Protein AF-A0A969LMC3-F1 (afdb_monomer_lite)

Radius of gyration: 29.91 Å; chains: 1; bounding box: 73×86×63 Å

Secondary structure (DSSP, 8-state):
-----EES--S-PPPSSB--SSS--B--S----EEEEE-S-PPPTT-STTPPPEEEEEP-STTTS--TTSS-THHHHHHHT-EEEEE----HHHHHHHHHHHHHHHHHTTTTEEETTTEEGGGS--S--HHHHHHHHHHHHHHHHHHHHHHHHHHHHHHHH-STTS----TTS--PPTT--TT----TT-----------------SSTTSSS--PPPPP---

Sequence (223 aa):
MMAKIASISTTRKIACTTDDVVRRPSDTEDCLYLNVTAPRGWPTRGSWFGLRPVMVWIHGGGLTSGQGDDYGATRLAVDGDVIVVTLNYRLGALGFLAVVSGWIVAEVGRQPFTVYGVLRTAESVAPVTAAQVATSLLVFMIVYAIIFTAGAVYIARIAVRGFDDAPAGSPDEEHRAPGTPMGAVRDLSGRESFSYRSTAITSTPRRWNAMMTSLPSSPAATC

Foldseek 3Di:
DDQDKPKPDPDDADAAQAPDPVDDHDPDPPRWDKIKIAGDDDPDPPDPVRDAAEAEDEDDDPLRDDAQPPDPCHCVRHVVVHIYMGTHAHGDPVRVCVVVVVVCCVPVVPPQAPDPPPHGPVRPDDPDDPVVVVVVVVVVVVVCVVVVVVVVVVVVCCVPVPPPPPPPPDPPPDPDPPPDDPPDDDDPPPDDDPDPPPPPPPPPVPDPPPPPPDDDDDDDDDD

Structure (mmCIF, N/CA/C/O backbone):
data_AF-A0A969LMC3-F1
#
_entry.id   AF-A0A969LMC3-F1
#
loop_
_atom_site.group_PDB
_atom_site.id
_atom_site.type_symbol
_atom_site.label_atom_id
_atom_site.label_alt_id
_atom_site.label_comp_id
_atom_site.label_asym_id
_atom_site.label_entity_id
_atom_site.label_seq_id
_atom_site.pdbx_PDB_ins_code
_atom_site.Cartn_x
_atom_site.Cartn_y
_atom_site.Cartn_z
_atom_site.occupancy
_atom_site.B_iso_or_equiv
_atom_site.auth_seq_id
_atom_site.auth_comp_id
_atom_site.auth_asym_id
_atom_site.auth_atom_id
_atom_site.pdbx_PDB_model_num
ATOM 1 N N . MET A 1 1 ? 25.474 -13.086 -35.113 1.00 33.69 1 MET A N 1
ATOM 2 C CA . MET A 1 1 ? 24.189 -13.802 -35.278 1.00 33.69 1 MET A CA 1
ATOM 3 C C . MET A 1 1 ? 23.158 -13.071 -34.423 1.00 33.69 1 MET A C 1
ATOM 5 O O . MET A 1 1 ? 23.291 -13.079 -33.210 1.00 33.69 1 MET A O 1
ATOM 9 N N . MET A 1 2 ? 22.249 -12.298 -35.024 1.00 39.22 2 MET A N 1
ATOM 10 C CA . MET A 1 2 ? 21.378 -11.380 -34.273 1.00 39.22 2 MET A CA 1
ATOM 11 C C . MET A 1 2 ? 20.222 -12.118 -33.582 1.00 39.22 2 MET A C 1
ATOM 13 O O . MET A 1 2 ? 19.372 -12.723 -34.244 1.00 39.22 2 MET A O 1
ATOM 17 N N . ALA A 1 3 ? 20.181 -12.038 -32.251 1.00 42.66 3 ALA A N 1
ATOM 18 C CA . ALA A 1 3 ? 19.047 -12.443 -31.432 1.00 42.66 3 ALA A CA 1
ATOM 19 C C . ALA A 1 3 ? 17.876 -11.482 -31.692 1.00 42.66 3 ALA A C 1
ATOM 21 O O . ALA A 1 3 ? 17.781 -10.402 -31.124 1.00 42.66 3 ALA A O 1
ATOM 22 N N . LYS A 1 4 ? 17.000 -11.839 -32.628 1.00 49.53 4 LYS A N 1
ATOM 23 C CA . LYS A 1 4 ? 15.720 -11.140 -32.832 1.00 49.53 4 LYS A CA 1
ATOM 24 C C . LYS A 1 4 ? 14.813 -11.535 -31.650 1.00 49.53 4 LYS A C 1
ATOM 26 O O . LYS A 1 4 ? 14.745 -12.705 -31.290 1.00 49.53 4 LYS A O 1
ATOM 31 N N . ILE A 1 5 ? 14.147 -10.569 -31.043 1.00 56.00 5 ILE A N 1
ATOM 32 C CA . ILE A 1 5 ? 13.327 -10.726 -29.832 1.00 56.00 5 ILE A CA 1
ATOM 33 C C . ILE A 1 5 ? 11.859 -10.678 -30.251 1.00 56.00 5 ILE A C 1
ATOM 35 O O . ILE A 1 5 ? 11.517 -9.939 -31.174 1.00 56.00 5 ILE A O 1
ATOM 39 N N . ALA A 1 6 ? 10.990 -11.449 -29.597 1.00 56.59 6 ALA A N 1
ATOM 40 C CA . ALA A 1 6 ? 9.553 -11.221 -29.694 1.00 56.59 6 ALA A CA 1
ATOM 41 C C . ALA A 1 6 ? 9.168 -10.242 -28.574 1.00 56.59 6 ALA A C 1
ATOM 43 O O . ALA A 1 6 ? 8.873 -10.661 -27.458 1.00 56.59 6 ALA A O 1
ATOM 44 N N . SER A 1 7 ? 9.263 -8.937 -28.850 1.00 55.00 7 SER A N 1
ATOM 45 C CA . SER A 1 7 ? 8.697 -7.899 -27.980 1.00 55.00 7 SER A CA 1
ATOM 46 C C . SER A 1 7 ? 7.296 -7.577 -28.486 1.00 55.00 7 SER A C 1
ATOM 48 O O . SER A 1 7 ? 7.128 -7.261 -29.663 1.00 55.00 7 SER A O 1
ATOM 50 N N . ILE A 1 8 ? 6.295 -7.679 -27.614 1.00 56.81 8 ILE A N 1
ATOM 51 C CA . ILE A 1 8 ? 4.893 -7.349 -27.932 1.00 56.81 8 ILE A CA 1
ATOM 52 C C . ILE A 1 8 ? 4.613 -5.838 -27.775 1.00 56.81 8 ILE A C 1
ATOM 54 O O . ILE A 1 8 ? 3.531 -5.369 -28.114 1.00 56.81 8 ILE A O 1
ATOM 58 N N . SER A 1 9 ? 5.595 -5.041 -27.342 1.00 52.84 9 SER A N 1
ATOM 59 C CA . SER A 1 9 ? 5.433 -3.597 -27.141 1.00 52.84 9 SER A CA 1
ATOM 60 C C . SER A 1 9 ? 6.275 -2.807 -28.147 1.00 52.84 9 SER A C 1
ATOM 62 O O . SER A 1 9 ? 7.497 -2.718 -28.026 1.00 52.84 9 SER A O 1
ATOM 64 N N . THR A 1 10 ? 5.627 -2.251 -29.174 1.00 53.78 10 THR A N 1
ATOM 65 C CA . THR A 1 10 ? 6.243 -1.348 -30.169 1.00 53.78 10 THR A CA 1
ATOM 66 C C . THR A 1 10 ? 6.176 0.128 -29.769 1.00 53.78 10 THR A C 1
ATOM 68 O O . THR A 1 10 ? 6.778 0.969 -30.433 1.00 53.78 10 THR A O 1
ATOM 71 N N . THR A 1 11 ? 5.483 0.463 -28.678 1.00 57.97 11 THR A N 1
ATOM 72 C CA . THR A 1 11 ? 5.379 1.828 -28.140 1.00 57.97 11 THR A CA 1
ATOM 73 C C . THR A 1 11 ? 5.929 1.876 -26.727 1.00 57.97 11 THR A C 1
ATOM 75 O O . THR A 1 11 ? 5.401 1.203 -25.845 1.00 57.97 11 THR A O 1
ATOM 78 N N . ARG A 1 12 ? 6.947 2.711 -26.498 1.00 62.06 12 ARG A N 1
ATOM 79 C CA . ARG A 1 12 ? 7.456 3.003 -25.156 1.00 62.06 12 ARG A CA 1
ATOM 80 C C . ARG A 1 12 ? 6.333 3.667 -24.349 1.00 62.06 12 ARG A C 1
ATOM 82 O O . ARG A 1 12 ? 5.940 4.790 -24.661 1.00 62.06 12 ARG A O 1
ATOM 89 N N . LYS A 1 13 ? 5.761 2.943 -23.387 1.00 69.12 13 LYS A N 1
ATOM 90 C CA . LYS A 1 13 ? 4.676 3.442 -22.533 1.00 69.12 13 LYS A CA 1
ATOM 91 C C . LYS A 1 13 ? 5.259 4.311 -21.416 1.00 69.12 13 LYS A C 1
ATOM 93 O O . LYS A 1 13 ? 6.322 4.001 -20.886 1.00 69.12 13 LYS A O 1
ATOM 98 N N . ILE A 1 14 ? 4.582 5.423 -21.144 1.00 76.56 14 ILE A N 1
ATOM 99 C CA . ILE A 1 14 ? 5.011 6.483 -20.223 1.00 76.56 14 ILE A CA 1
ATOM 100 C C . ILE A 1 14 ? 4.895 5.983 -18.768 1.00 76.56 14 ILE A C 1
ATOM 102 O O . ILE A 1 14 ? 4.103 5.080 -18.485 1.00 76.56 14 ILE A O 1
ATOM 106 N N . ALA A 1 15 ? 5.716 6.530 -17.867 1.00 82.94 15 ALA A N 1
ATOM 107 C CA . ALA A 1 15 ? 5.633 6.305 -16.423 1.00 82.94 15 ALA A CA 1
ATOM 108 C C . ALA A 1 15 ? 4.282 6.767 -15.837 1.00 82.94 15 ALA A C 1
ATOM 110 O O . ALA A 1 15 ? 3.574 7.560 -16.451 1.00 82.94 15 ALA A O 1
ATOM 111 N N . CYS A 1 16 ? 3.930 6.281 -14.645 1.00 86.88 16 CYS A N 1
ATOM 112 C CA . CYS A 1 16 ? 2.802 6.824 -13.876 1.00 86.88 16 CYS A CA 1
ATOM 113 C C . CYS A 1 16 ? 3.134 8.198 -13.288 1.00 86.88 16 CYS A C 1
ATOM 115 O O . CYS A 1 16 ? 4.309 8.559 -13.243 1.00 86.88 16 CYS A O 1
ATOM 117 N N . THR A 1 17 ? 2.117 8.929 -12.809 1.00 88.12 17 THR A N 1
ATOM 118 C CA . THR A 1 17 ? 2.296 10.291 -12.283 1.00 88.12 17 THR A CA 1
ATOM 119 C C . THR A 1 17 ? 3.484 10.397 -11.314 1.00 88.12 17 THR A C 1
ATOM 121 O O . THR A 1 17 ? 3.545 9.695 -10.301 1.00 88.12 17 THR A O 1
ATOM 124 N N . THR A 1 18 ? 4.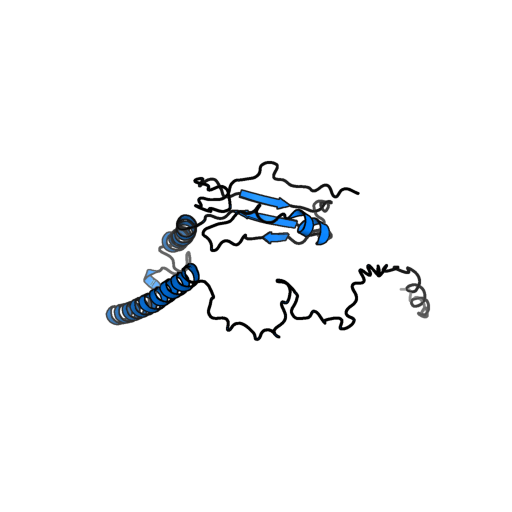469 11.231 -11.651 1.00 82.06 18 THR A N 1
ATOM 125 C CA . THR A 1 18 ? 5.717 11.385 -10.890 1.00 82.06 18 THR A CA 1
ATOM 126 C C . THR A 1 18 ? 6.432 12.687 -11.256 1.00 82.06 18 THR A C 1
ATOM 128 O O . THR A 1 18 ? 6.480 13.070 -12.428 1.00 82.06 18 THR A O 1
ATOM 131 N N . ASP A 1 19 ? 7.043 13.321 -10.253 1.00 74.81 19 ASP A N 1
ATOM 132 C CA . ASP A 1 19 ? 7.838 14.553 -10.380 1.00 74.81 19 ASP A CA 1
ATOM 133 C C . ASP A 1 19 ? 9.349 14.260 -10.491 1.00 74.81 19 ASP A C 1
ATOM 135 O O . ASP A 1 19 ? 10.199 15.024 -10.032 1.00 74.81 19 ASP A O 1
ATOM 139 N N . ASP A 1 20 ? 9.701 13.109 -11.064 1.00 69.56 20 ASP A N 1
ATOM 140 C CA . ASP A 1 20 ? 11.080 12.638 -11.191 1.00 69.56 20 ASP A CA 1
ATOM 141 C C . ASP A 1 20 ? 11.945 13.642 -11.980 1.00 69.56 20 ASP A C 1
ATOM 143 O O . ASP A 1 20 ? 11.744 13.853 -13.173 1.00 69.56 20 ASP A O 1
ATOM 147 N N . VAL A 1 21 ? 12.955 14.237 -11.334 1.00 61.00 21 VAL A N 1
ATOM 148 C CA . VAL A 1 21 ? 13.831 15.260 -11.954 1.00 61.00 21 VAL A CA 1
ATOM 149 C C . VAL A 1 21 ? 14.828 14.643 -12.950 1.00 61.00 21 VAL A C 1
ATOM 151 O O . VAL A 1 21 ? 15.311 15.312 -13.861 1.00 61.00 21 VAL A O 1
ATOM 154 N N . VAL A 1 22 ? 15.147 13.353 -12.790 1.00 65.12 22 VAL A N 1
ATOM 155 C CA . VAL A 1 22 ? 16.132 12.623 -13.615 1.00 65.12 22 VAL A CA 1
ATOM 156 C C . VAL A 1 22 ? 15.507 12.042 -14.892 1.00 65.12 22 VAL A C 1
ATOM 158 O O . VAL A 1 22 ? 16.202 11.825 -15.886 1.00 65.12 22 VAL A O 1
ATOM 161 N N . ARG A 1 23 ? 14.196 11.780 -14.890 1.00 67.62 23 ARG A N 1
ATOM 162 C CA . ARG A 1 23 ? 13.445 11.225 -16.028 1.00 67.62 23 ARG A CA 1
ATOM 163 C C . ARG A 1 23 ? 12.411 12.232 -16.516 1.00 67.62 23 ARG A C 1
ATOM 165 O O . ARG A 1 23 ? 12.325 13.338 -16.007 1.00 67.62 23 ARG A O 1
ATOM 172 N N . ARG A 1 24 ? 11.672 11.899 -17.579 1.00 68.69 24 ARG A N 1
ATOM 173 C CA . ARG A 1 24 ? 10.586 12.777 -18.032 1.00 68.69 24 ARG A CA 1
ATOM 174 C C . ARG A 1 24 ? 9.480 12.739 -16.975 1.00 68.69 24 ARG A C 1
ATOM 176 O O . ARG A 1 24 ? 8.955 11.643 -16.767 1.00 68.69 24 ARG A O 1
ATOM 183 N N . PRO A 1 25 ? 9.128 13.875 -16.350 1.00 76.69 25 PRO A N 1
ATOM 184 C CA . PRO A 1 25 ? 7.981 13.916 -15.463 1.00 76.69 25 PRO A CA 1
ATOM 185 C C . PRO A 1 25 ? 6.743 13.489 -16.247 1.00 76.69 25 PRO A C 1
ATOM 187 O O . PRO A 1 25 ? 6.632 13.736 -17.455 1.00 76.69 25 PRO A O 1
ATOM 190 N N . SER A 1 26 ? 5.840 12.804 -15.563 1.00 83.25 26 SER A N 1
ATOM 191 C CA . SER A 1 26 ? 4.571 12.395 -16.138 1.00 83.25 26 SER A CA 1
ATOM 192 C C . SER A 1 26 ? 3.446 12.818 -15.218 1.00 83.25 26 SER A C 1
ATOM 194 O O . SER A 1 26 ? 3.554 12.692 -14.005 1.00 83.25 26 SER A O 1
ATOM 196 N N . ASP A 1 27 ? 2.369 13.297 -15.820 1.00 87.12 27 ASP A N 1
ATOM 197 C CA . ASP A 1 27 ? 1.101 13.660 -15.199 1.00 87.12 27 ASP A CA 1
ATOM 198 C C . ASP A 1 27 ? -0.024 12.689 -15.609 1.00 87.12 27 ASP A C 1
ATOM 200 O O . ASP A 1 27 ? -1.206 12.964 -15.403 1.00 87.12 27 ASP A O 1
ATOM 204 N N . THR A 1 28 ? 0.326 11.551 -16.227 1.00 88.25 28 THR A N 1
ATOM 205 C CA . THR A 1 28 ? -0.659 10.601 -16.745 1.00 88.25 28 THR A CA 1
ATOM 206 C C . THR A 1 28 ? -1.034 9.528 -15.727 1.00 88.25 28 THR A C 1
ATOM 208 O O . THR A 1 28 ? -0.186 8.869 -15.121 1.00 88.25 28 THR A O 1
ATOM 211 N N . GLU A 1 29 ? -2.341 9.302 -15.607 1.00 89.25 29 GLU A N 1
ATOM 212 C CA . GLU A 1 29 ? -2.926 8.187 -14.854 1.00 89.25 29 GLU A CA 1
ATOM 213 C C . GLU A 1 29 ? -3.159 6.940 -15.719 1.00 89.25 29 GLU A C 1
ATOM 215 O O . GLU A 1 29 ? -3.369 5.842 -15.191 1.00 89.25 29 GLU A O 1
ATOM 220 N N . ASP A 1 30 ? -3.110 7.090 -17.048 1.00 89.88 30 ASP A N 1
ATOM 221 C CA . ASP A 1 30 ? -3.157 5.977 -17.996 1.00 89.88 30 ASP A CA 1
ATOM 222 C C . ASP A 1 30 ? -1.745 5.422 -18.202 1.00 89.88 30 ASP A C 1
ATOM 224 O O . ASP A 1 30 ? -1.077 5.660 -19.207 1.00 89.88 30 ASP A O 1
ATOM 228 N N . CYS A 1 31 ? -1.262 4.726 -17.178 1.00 88.44 31 CYS A N 1
ATOM 229 C CA . CYS A 1 31 ? 0.115 4.251 -17.105 1.00 88.44 31 CYS A CA 1
ATOM 230 C C . CYS A 1 31 ? 0.232 2.751 -16.802 1.00 88.44 31 CYS A C 1
ATOM 232 O O . CYS A 1 31 ? 1.344 2.224 -16.813 1.00 88.44 31 CYS A O 1
ATOM 234 N N . LEU A 1 32 ? -0.886 2.052 -16.554 1.00 91.25 32 LEU A N 1
ATOM 235 C CA . LEU A 1 32 ? -0.936 0.638 -16.152 1.00 91.25 32 LEU A CA 1
ATOM 236 C C . LEU A 1 32 ? -0.699 -0.308 -17.335 1.00 91.25 32 LEU A C 1
ATOM 238 O O . LEU A 1 32 ? -1.580 -1.040 -17.784 1.00 91.25 32 LEU A O 1
ATOM 242 N N . TYR A 1 33 ? 0.532 -0.289 -17.827 1.00 88.81 33 TYR A N 1
ATOM 243 C CA . TYR A 1 33 ? 1.010 -1.138 -18.904 1.00 88.81 33 TYR A CA 1
ATOM 244 C C . TYR A 1 33 ? 2.103 -2.082 -18.406 1.00 88.81 33 TYR A C 1
ATOM 246 O O . TYR A 1 33 ? 2.806 -1.807 -17.432 1.00 88.81 33 TYR A O 1
ATOM 254 N N . LEU A 1 34 ? 2.268 -3.194 -19.117 1.00 90.00 34 LEU A N 1
ATOM 255 C CA . LEU A 1 34 ? 3.380 -4.117 -18.931 1.00 90.00 34 LEU A CA 1
ATOM 256 C C . LEU A 1 34 ? 4.054 -4.409 -20.269 1.00 90.00 34 LEU A C 1
ATOM 258 O O . LEU A 1 34 ? 3.409 -4.418 -21.319 1.00 90.00 34 LEU A O 1
ATOM 262 N N . ASN A 1 35 ? 5.355 -4.663 -20.219 1.00 88.44 35 ASN A N 1
ATOM 263 C CA . ASN A 1 35 ? 6.166 -5.082 -21.346 1.00 88.44 35 ASN A CA 1
ATOM 264 C C . ASN A 1 35 ? 6.537 -6.554 -21.170 1.00 88.44 35 ASN A C 1
ATOM 266 O O . ASN A 1 35 ? 7.005 -6.968 -20.110 1.00 88.44 35 ASN A O 1
ATOM 270 N N . VAL A 1 36 ? 6.364 -7.344 -22.229 1.00 89.38 36 VAL A N 1
ATOM 271 C CA . VAL A 1 36 ? 6.766 -8.754 -22.261 1.00 89.38 36 VAL A CA 1
ATOM 272 C C . VAL A 1 36 ? 7.938 -8.902 -23.215 1.00 89.38 36 VAL A C 1
ATOM 274 O O . VAL A 1 36 ? 7.817 -8.621 -24.410 1.00 89.38 36 VAL A O 1
ATOM 277 N N . THR A 1 37 ? 9.061 -9.370 -22.681 1.00 88.38 37 THR A N 1
ATOM 278 C CA . THR A 1 37 ? 10.272 -9.674 -23.439 1.00 88.38 37 THR A CA 1
ATOM 279 C C . THR A 1 37 ? 10.499 -11.174 -23.409 1.00 88.38 37 THR A C 1
ATOM 281 O O . THR A 1 37 ? 10.871 -11.737 -22.380 1.00 88.38 37 THR A O 1
ATOM 284 N N . ALA A 1 38 ? 10.261 -11.826 -24.546 1.00 86.94 38 ALA A N 1
ATOM 285 C CA . ALA A 1 38 ? 10.424 -13.265 -24.673 1.00 86.94 38 ALA A CA 1
ATOM 286 C C . ALA A 1 38 ? 11.620 -13.621 -25.580 1.00 86.94 38 ALA A C 1
ATOM 288 O O . ALA A 1 38 ? 11.765 -13.057 -26.677 1.00 86.94 38 ALA A O 1
ATOM 289 N N . PRO A 1 39 ? 12.456 -14.587 -25.162 1.00 80.69 39 PRO A N 1
ATOM 290 C CA . PRO A 1 39 ? 13.440 -15.212 -26.028 1.00 80.69 39 PRO A CA 1
ATOM 291 C C . PRO A 1 39 ? 12.726 -16.079 -27.082 1.00 80.69 39 PRO A C 1
ATOM 293 O O . PRO A 1 39 ? 11.548 -16.418 -26.963 1.00 80.69 39 PRO A O 1
ATOM 296 N N . ARG A 1 40 ? 13.402 -16.379 -28.191 1.00 74.31 40 ARG A N 1
ATOM 297 C CA . ARG A 1 40 ? 12.757 -17.004 -29.357 1.00 74.31 40 ARG A CA 1
ATOM 298 C C . ARG A 1 40 ? 12.477 -18.486 -29.197 1.00 74.31 40 ARG A C 1
ATOM 300 O O . ARG A 1 40 ? 13.332 -19.231 -28.735 1.00 74.31 40 ARG A O 1
ATOM 307 N N . GLY A 1 41 ? 11.365 -18.907 -29.796 1.00 70.94 41 GLY A N 1
ATOM 308 C CA . GLY A 1 41 ? 10.948 -20.303 -29.876 1.00 70.94 41 GLY A CA 1
ATOM 309 C C . GLY A 1 41 ? 9.829 -20.556 -28.882 1.00 70.94 41 GLY A C 1
ATOM 310 O O . GLY A 1 41 ? 10.084 -20.886 -27.729 1.00 70.94 41 GLY A O 1
ATOM 311 N N . TRP A 1 42 ? 8.592 -20.364 -29.338 1.00 64.75 42 TRP A N 1
ATOM 312 C CA . TRP A 1 42 ? 7.416 -20.701 -28.547 1.00 64.75 42 TRP A CA 1
ATOM 313 C C . TRP A 1 42 ? 7.243 -22.222 -28.540 1.00 64.75 42 TRP A C 1
ATOM 315 O O . TRP A 1 42 ? 7.293 -22.824 -29.619 1.00 64.75 42 TRP A O 1
ATOM 325 N N . PRO A 1 43 ? 7.038 -22.855 -27.373 1.00 66.81 43 PRO A N 1
ATOM 326 C CA . PRO A 1 43 ? 6.670 -24.262 -27.336 1.00 66.81 43 PRO A CA 1
ATOM 327 C C . PRO A 1 43 ? 5.375 -24.479 -28.127 1.00 66.81 43 PRO A C 1
ATOM 329 O O . PRO A 1 43 ? 4.458 -23.654 -28.097 1.00 66.81 43 PRO A O 1
ATOM 332 N N . THR A 1 44 ? 5.294 -25.594 -28.853 1.00 65.44 44 THR A N 1
ATOM 333 C CA . THR A 1 44 ? 4.063 -26.013 -29.528 1.00 65.44 44 THR A CA 1
ATOM 334 C C . THR A 1 44 ? 2.928 -26.128 -28.514 1.00 65.44 44 THR A C 1
ATOM 336 O O . THR A 1 44 ? 3.102 -26.687 -27.429 1.00 65.44 44 THR A O 1
ATOM 339 N N . ARG A 1 45 ? 1.759 -25.583 -28.869 1.00 67.06 45 ARG A N 1
ATOM 340 C CA . ARG A 1 45 ? 0.566 -25.545 -28.014 1.00 67.06 45 ARG A CA 1
ATOM 341 C C . ARG A 1 45 ? 0.257 -26.955 -27.485 1.00 67.06 45 ARG A C 1
ATOM 343 O O . ARG A 1 45 ? 0.052 -27.864 -28.280 1.00 67.06 45 ARG A O 1
ATOM 350 N N . GLY A 1 46 ? 0.246 -27.126 -26.161 1.00 66.75 46 GLY A N 1
ATOM 351 C CA . GLY A 1 46 ? -0.000 -28.416 -25.497 1.00 66.75 46 GLY A CA 1
ATOM 352 C C . GLY A 1 46 ? 1.251 -29.186 -25.049 1.00 66.75 46 GLY A C 1
ATOM 353 O O . GLY A 1 46 ? 1.109 -30.196 -24.367 1.00 66.75 46 GLY A O 1
ATOM 354 N N . SER A 1 47 ? 2.464 -28.715 -25.367 1.00 74.88 47 SER A N 1
ATOM 355 C CA . SER A 1 47 ? 3.699 -29.275 -24.805 1.00 74.88 47 SER A CA 1
ATOM 356 C C . SER A 1 47 ? 4.052 -28.610 -23.474 1.00 74.88 47 SER A C 1
ATOM 358 O O . SER A 1 47 ? 4.369 -27.422 -23.433 1.00 74.88 47 SER A O 1
ATOM 360 N N . TRP A 1 48 ? 4.058 -29.388 -22.390 1.00 70.19 48 TRP A N 1
ATOM 361 C CA . TRP A 1 48 ? 4.622 -28.970 -21.097 1.00 70.19 48 TRP A CA 1
ATOM 362 C C . TRP A 1 48 ? 6.158 -28.943 -21.129 1.00 70.19 48 TRP A C 1
ATOM 364 O O . TRP A 1 48 ? 6.793 -28.162 -20.423 1.00 70.19 48 TRP A O 1
ATOM 374 N N . PHE A 1 49 ? 6.756 -29.762 -22.000 1.00 64.38 49 PHE A N 1
ATOM 375 C CA . PHE A 1 49 ? 8.191 -29.807 -22.256 1.00 64.38 49 PHE A CA 1
ATOM 376 C C . PHE A 1 49 ? 8.557 -28.668 -23.217 1.00 64.38 49 PHE A C 1
ATOM 378 O O . PHE A 1 49 ? 8.401 -28.782 -24.434 1.00 64.38 49 PHE A O 1
ATOM 385 N N . GLY A 1 50 ? 8.966 -27.528 -22.659 1.00 73.00 50 GLY A N 1
ATOM 386 C CA . GLY A 1 50 ? 9.351 -26.331 -23.420 1.00 73.00 50 GLY A CA 1
ATOM 387 C C . GLY A 1 50 ? 8.761 -25.016 -22.905 1.00 73.00 50 GLY A C 1
ATOM 388 O O . GLY A 1 50 ? 9.039 -23.968 -23.489 1.00 73.00 50 GLY A O 1
ATOM 389 N N . LEU A 1 51 ? 7.964 -25.046 -21.829 1.00 79.19 51 LEU A N 1
ATOM 390 C CA . LEU A 1 51 ? 7.585 -23.832 -21.106 1.00 79.19 51 LEU A CA 1
ATOM 391 C C . LEU A 1 51 ? 8.826 -23.211 -20.461 1.00 79.19 51 LEU A C 1
ATOM 393 O O . LEU A 1 51 ? 9.638 -23.906 -19.852 1.00 79.19 51 LEU A O 1
ATOM 397 N N . ARG A 1 52 ? 8.960 -21.894 -20.604 1.00 85.88 52 ARG A N 1
ATOM 398 C CA . ARG A 1 52 ? 10.053 -21.123 -20.008 1.00 85.88 52 ARG A CA 1
ATOM 399 C C . ARG A 1 52 ? 9.580 -20.496 -18.701 1.00 85.88 52 ARG A C 1
ATOM 401 O O . ARG A 1 52 ? 8.403 -20.130 -18.615 1.00 85.88 52 ARG A O 1
ATOM 408 N N . PRO A 1 53 ? 10.460 -20.354 -17.696 1.00 90.06 53 PRO A N 1
ATOM 409 C CA . PRO A 1 53 ? 10.116 -19.619 -16.489 1.00 90.06 53 PRO A CA 1
ATOM 410 C C . PRO A 1 53 ? 9.724 -18.178 -16.842 1.00 90.06 53 PRO A C 1
ATOM 412 O O . PRO A 1 53 ? 10.243 -17.588 -17.795 1.00 90.06 53 PRO A O 1
ATOM 415 N N . VAL A 1 54 ? 8.797 -17.620 -16.064 1.00 92.19 54 VAL A N 1
ATOM 416 C CA . VAL A 1 54 ? 8.377 -16.220 -16.172 1.00 92.19 54 VAL A CA 1
ATOM 417 C C . VAL A 1 54 ? 8.952 -15.468 -14.985 1.00 92.19 54 VAL A C 1
ATOM 419 O O . VAL A 1 54 ? 8.643 -15.778 -13.837 1.00 92.19 54 VAL A O 1
ATOM 422 N N . MET A 1 55 ? 9.787 -14.476 -15.267 1.00 92.31 55 MET A N 1
ATOM 423 C CA . MET A 1 55 ? 10.308 -13.550 -14.276 1.00 92.31 55 MET A CA 1
ATOM 424 C C . MET A 1 55 ? 9.551 -12.236 -14.385 1.00 92.31 55 MET A C 1
ATOM 426 O O . MET A 1 55 ? 9.574 -11.578 -15.424 1.00 92.31 55 MET A O 1
ATOM 430 N N . VAL A 1 56 ? 8.897 -11.850 -13.295 1.00 94.12 56 VAL A N 1
ATOM 431 C CA . VAL A 1 56 ? 8.227 -10.556 -13.184 1.00 94.12 56 VAL A CA 1
ATOM 432 C C . VAL A 1 56 ? 9.169 -9.586 -12.484 1.00 94.12 56 VAL A C 1
ATOM 434 O O . VAL A 1 56 ? 9.609 -9.839 -11.365 1.00 94.12 56 VAL A O 1
ATOM 437 N N . TRP A 1 57 ? 9.487 -8.486 -13.156 1.00 91.38 57 TRP A N 1
ATOM 438 C CA . TRP A 1 57 ? 10.334 -7.423 -12.643 1.00 91.38 57 TRP A CA 1
ATOM 439 C C . TRP A 1 57 ? 9.483 -6.230 -12.217 1.00 91.38 57 TRP A C 1
ATOM 441 O O . TRP A 1 57 ? 8.805 -5.603 -13.037 1.00 91.38 57 TRP A O 1
ATOM 451 N N . ILE A 1 58 ? 9.564 -5.903 -10.931 1.00 93.06 58 ILE A N 1
ATOM 452 C CA . ILE A 1 58 ? 8.950 -4.717 -10.340 1.00 93.06 58 ILE A CA 1
ATOM 453 C C . ILE A 1 58 ? 10.065 -3.690 -10.178 1.00 93.06 58 ILE A C 1
ATOM 455 O O . ILE A 1 58 ? 11.065 -3.956 -9.510 1.00 93.06 58 ILE A O 1
ATOM 459 N N . HIS A 1 59 ? 9.928 -2.542 -10.839 1.00 90.69 59 HIS A N 1
ATOM 460 C CA . HIS A 1 59 ? 10.938 -1.495 -10.741 1.00 90.69 59 HIS A CA 1
ATOM 461 C C . HIS A 1 59 ? 10.991 -0.910 -9.323 1.00 90.69 59 HIS A C 1
ATOM 463 O O . HIS A 1 59 ? 10.014 -0.945 -8.581 1.00 90.69 59 HIS A O 1
ATOM 469 N N . GLY A 1 60 ? 12.163 -0.395 -8.943 1.00 88.31 60 GLY A N 1
ATOM 470 C CA . GLY A 1 60 ? 12.342 0.343 -7.695 1.00 88.31 60 GLY A CA 1
ATOM 471 C C . GLY A 1 60 ? 11.837 1.786 -7.802 1.00 88.31 60 GLY A C 1
ATOM 472 O O . GLY A 1 60 ? 10.973 2.090 -8.619 1.00 88.31 60 GLY A O 1
ATOM 473 N N . GLY A 1 61 ? 12.422 2.677 -6.995 1.00 86.62 61 GLY A N 1
ATOM 474 C CA . GLY A 1 61 ? 12.067 4.105 -6.964 1.00 86.62 61 GLY A CA 1
ATOM 475 C C . GLY A 1 61 ? 11.213 4.514 -5.761 1.00 86.62 61 GLY A C 1
ATOM 476 O O . GLY A 1 61 ? 10.442 5.463 -5.833 1.00 86.62 61 GLY A O 1
ATOM 477 N N . GLY A 1 62 ? 11.295 3.771 -4.649 1.00 86.44 62 GLY A N 1
ATOM 478 C CA . GLY A 1 62 ? 10.674 4.168 -3.376 1.00 86.44 62 GLY A CA 1
ATOM 479 C C . GLY A 1 62 ? 9.149 4.309 -3.416 1.00 86.44 62 GLY A C 1
ATOM 480 O O . GLY A 1 62 ? 8.585 4.974 -2.556 1.00 86.44 62 GLY A O 1
ATOM 481 N N . LEU A 1 63 ? 8.491 3.703 -4.413 1.00 89.00 63 LEU A N 1
ATOM 482 C CA . LEU A 1 63 ? 7.065 3.873 -4.725 1.00 89.00 63 LEU A CA 1
ATOM 483 C C . LEU A 1 63 ? 6.674 5.289 -5.182 1.00 89.00 63 LEU A C 1
ATOM 485 O O . LEU A 1 63 ? 5.491 5.547 -5.363 1.00 89.00 63 LEU A O 1
ATOM 489 N N . THR A 1 64 ? 7.627 6.195 -5.397 1.00 86.44 64 THR A N 1
ATOM 490 C CA . THR A 1 64 ? 7.382 7.583 -5.830 1.00 86.44 64 THR A CA 1
ATOM 491 C C . THR A 1 64 ? 7.899 7.872 -7.238 1.00 86.44 64 THR A C 1
ATOM 493 O O . THR A 1 64 ? 7.479 8.850 -7.851 1.00 86.44 64 THR A O 1
ATOM 496 N N . SER A 1 65 ? 8.784 7.023 -7.759 1.00 85.94 65 SER A N 1
ATOM 497 C CA . SER A 1 65 ? 9.409 7.157 -9.075 1.00 85.94 65 SER A CA 1
ATOM 498 C C . SER A 1 65 ? 9.636 5.804 -9.763 1.00 85.94 65 SER A C 1
ATOM 500 O O . SER A 1 65 ? 9.489 4.745 -9.150 1.00 85.94 65 SER A O 1
ATOM 502 N N . GLY A 1 66 ? 10.003 5.846 -11.048 1.00 86.50 66 GLY A N 1
ATOM 503 C CA . GLY A 1 66 ? 10.352 4.675 -11.862 1.00 86.50 66 GLY A CA 1
ATOM 504 C C . GLY A 1 66 ? 9.291 4.236 -12.879 1.00 86.50 66 GLY A C 1
ATOM 505 O O . GLY A 1 66 ? 8.148 4.687 -12.868 1.00 86.50 66 GLY A O 1
ATOM 506 N N . GLN A 1 67 ? 9.697 3.355 -13.791 1.00 87.12 67 GLN A N 1
ATOM 507 C CA . GLN A 1 67 ? 8.855 2.759 -14.834 1.00 87.12 67 GLN A CA 1
ATOM 508 C C . GLN A 1 67 ? 9.389 1.376 -15.249 1.00 87.12 67 GLN A C 1
ATOM 510 O O . GLN A 1 67 ? 10.572 1.056 -15.114 1.00 87.12 67 GLN A O 1
ATOM 515 N N . GLY A 1 68 ? 8.527 0.547 -15.829 1.00 84.62 68 GLY A N 1
ATOM 516 C CA . GLY A 1 68 ? 8.847 -0.813 -16.259 1.00 84.62 68 GLY A CA 1
ATOM 517 C C . GLY A 1 68 ? 9.895 -0.900 -17.376 1.00 84.62 68 GLY A C 1
ATOM 518 O O . GLY A 1 68 ? 10.503 -1.951 -17.550 1.00 84.62 68 GLY A O 1
ATOM 519 N N . ASP A 1 69 ? 10.147 0.175 -18.125 1.00 82.69 69 ASP A N 1
ATOM 520 C CA . ASP A 1 69 ? 11.174 0.214 -19.184 1.00 82.69 69 ASP A CA 1
ATOM 521 C C . ASP A 1 69 ? 12.525 0.786 -18.706 1.00 82.69 69 ASP A C 1
ATOM 523 O O . ASP A 1 69 ? 13.417 1.065 -19.503 1.00 82.69 69 ASP A O 1
ATOM 527 N N . ASP A 1 70 ? 12.699 0.973 -17.394 1.00 82.75 70 ASP A N 1
ATOM 528 C CA . ASP A 1 70 ? 13.945 1.503 -16.827 1.00 82.75 70 ASP A CA 1
ATOM 529 C C . ASP A 1 70 ? 15.134 0.558 -16.959 1.00 82.75 70 ASP A C 1
ATOM 531 O O . ASP A 1 70 ? 16.276 1.000 -17.090 1.00 82.75 70 ASP A O 1
ATOM 535 N N . TYR A 1 71 ? 14.859 -0.743 -16.923 1.00 81.38 71 TYR A N 1
ATOM 536 C CA . TYR A 1 71 ? 15.856 -1.795 -17.017 1.00 81.38 71 TYR A CA 1
ATOM 537 C C . TYR A 1 71 ? 15.595 -2.588 -18.295 1.00 81.38 71 TYR A C 1
ATOM 539 O O . TYR A 1 71 ? 14.563 -3.241 -18.439 1.00 81.38 71 TYR A O 1
ATOM 547 N N . GLY A 1 72 ? 16.533 -2.541 -19.242 1.00 83.75 72 GLY A N 1
ATOM 548 C CA . GLY A 1 72 ? 16.409 -3.275 -20.500 1.00 83.75 72 GLY A CA 1
ATOM 549 C C . GLY A 1 72 ? 16.361 -4.791 -20.271 1.00 83.75 72 GLY A C 1
ATOM 550 O O . GLY A 1 72 ? 17.382 -5.414 -19.986 1.00 83.75 72 GLY A O 1
ATOM 551 N N . ALA A 1 73 ? 15.189 -5.399 -20.463 1.00 87.38 73 ALA A N 1
ATOM 552 C CA . ALA A 1 73 ? 14.935 -6.818 -20.190 1.00 87.38 73 ALA A CA 1
ATOM 553 C C . ALA A 1 73 ? 15.584 -7.803 -21.189 1.00 87.38 73 ALA A C 1
ATOM 555 O O . ALA A 1 73 ? 15.643 -9.006 -20.940 1.00 87.38 73 ALA A O 1
ATOM 556 N N . THR A 1 74 ? 16.097 -7.308 -22.319 1.00 87.62 74 THR A N 1
ATOM 557 C CA . THR A 1 74 ? 16.610 -8.119 -23.436 1.00 87.62 74 THR A CA 1
ATOM 558 C C . THR A 1 74 ? 17.706 -9.101 -23.043 1.00 87.62 74 THR A C 1
ATOM 560 O O . THR A 1 74 ? 17.628 -10.275 -23.398 1.00 87.62 74 THR A O 1
ATOM 563 N N . ARG A 1 75 ? 18.747 -8.633 -22.346 1.00 86.69 75 ARG A N 1
ATOM 564 C CA . ARG A 1 75 ? 19.889 -9.493 -21.999 1.00 86.69 75 ARG A CA 1
ATOM 565 C C . ARG A 1 75 ? 19.474 -10.589 -21.034 1.00 86.69 75 ARG A C 1
ATOM 567 O O . ARG A 1 75 ? 19.851 -11.734 -21.217 1.00 86.69 75 ARG A O 1
ATOM 574 N N . LEU A 1 76 ? 18.633 -10.242 -20.068 1.00 88.69 76 LEU A N 1
ATOM 575 C CA . LEU A 1 76 ? 18.117 -11.187 -19.089 1.00 88.69 76 LEU A CA 1
ATOM 576 C C . LEU A 1 76 ? 17.238 -12.260 -19.742 1.00 88.69 76 LEU A C 1
ATOM 578 O O . LEU A 1 76 ? 17.364 -13.437 -19.419 1.00 88.69 76 LEU A O 1
ATOM 582 N N . ALA A 1 77 ? 16.405 -11.864 -20.708 1.00 88.44 77 ALA A N 1
ATOM 583 C CA . ALA A 1 77 ? 15.587 -12.799 -21.463 1.00 88.44 77 ALA A CA 1
ATOM 584 C C . ALA A 1 77 ? 16.435 -13.743 -22.333 1.00 88.44 77 ALA A C 1
ATOM 586 O O . ALA A 1 77 ? 16.206 -14.947 -22.339 1.00 88.44 77 ALA A O 1
ATOM 587 N N . VAL A 1 78 ? 17.423 -13.218 -23.066 1.00 86.94 78 VAL A N 1
ATOM 588 C CA . VAL A 1 78 ? 18.234 -14.016 -24.003 1.00 86.94 78 VAL A CA 1
ATOM 589 C C . VAL A 1 78 ? 19.265 -14.883 -23.285 1.00 86.94 78 VAL A C 1
ATOM 591 O O . VAL A 1 78 ? 19.346 -16.073 -23.574 1.00 86.94 78 VAL A O 1
ATOM 594 N N . ASP A 1 79 ? 20.034 -14.307 -22.363 1.00 89.00 79 ASP A N 1
ATOM 595 C CA . ASP A 1 79 ? 21.140 -14.998 -21.693 1.00 89.00 79 ASP A CA 1
ATOM 596 C C . ASP A 1 79 ? 20.617 -16.006 -20.651 1.00 89.00 79 ASP A C 1
ATOM 598 O O . ASP A 1 79 ? 21.244 -17.036 -20.417 1.00 89.00 79 ASP A O 1
ATOM 602 N N . GLY A 1 80 ? 19.459 -15.724 -20.039 1.00 86.56 80 GLY A N 1
ATOM 603 C CA . GLY A 1 80 ? 18.835 -16.577 -19.023 1.00 86.56 80 GLY A CA 1
ATOM 604 C C . GLY A 1 80 ? 17.788 -17.567 -19.544 1.00 86.56 80 GLY A C 1
ATOM 605 O O . GLY A 1 80 ? 17.306 -18.381 -18.764 1.00 86.56 80 GLY A O 1
ATOM 606 N N . ASP A 1 81 ? 17.407 -17.492 -20.823 1.00 88.06 81 ASP A N 1
ATOM 607 C CA . ASP A 1 81 ? 16.288 -18.249 -21.413 1.00 88.06 81 ASP A CA 1
ATOM 608 C C . ASP A 1 81 ? 14.959 -18.132 -20.622 1.00 88.06 81 ASP A C 1
ATOM 610 O O . ASP A 1 81 ? 14.194 -19.085 -20.468 1.00 88.06 81 ASP A O 1
ATOM 614 N N . VAL A 1 82 ? 14.666 -16.926 -20.119 1.00 89.19 82 VAL A N 1
ATOM 615 C CA . VAL A 1 82 ? 13.498 -16.607 -19.273 1.00 89.19 82 VAL A CA 1
ATOM 616 C C . VAL A 1 82 ? 12.587 -15.604 -19.981 1.00 89.19 82 VAL A C 1
ATOM 618 O O . VAL A 1 82 ? 13.058 -14.709 -20.679 1.00 89.19 82 VAL A O 1
ATOM 621 N N . ILE A 1 83 ? 11.270 -15.703 -19.791 1.00 90.06 83 ILE A N 1
ATOM 622 C CA . ILE A 1 83 ? 10.342 -14.641 -20.205 1.00 90.06 83 ILE A CA 1
ATOM 623 C C . ILE A 1 83 ? 10.369 -13.549 -19.138 1.00 90.06 83 ILE A C 1
ATOM 625 O O . ILE A 1 83 ? 9.995 -13.799 -17.995 1.00 90.06 83 ILE A O 1
ATOM 629 N N . VAL A 1 84 ? 10.782 -12.340 -19.508 1.00 91.44 84 VAL A N 1
ATOM 630 C CA . VAL A 1 84 ? 10.848 -11.208 -18.580 1.00 91.44 84 VAL A CA 1
ATOM 631 C C . VAL A 1 84 ? 9.643 -10.306 -18.800 1.00 91.44 84 VAL A C 1
ATOM 633 O O . VAL A 1 84 ? 9.418 -9.807 -19.905 1.00 91.44 84 VAL A O 1
ATOM 636 N N . VAL A 1 85 ? 8.870 -10.099 -17.741 1.00 92.12 85 VAL A N 1
ATOM 637 C CA . VAL A 1 85 ? 7.714 -9.207 -17.719 1.00 92.12 85 VAL A CA 1
ATOM 638 C C . VAL A 1 85 ? 8.044 -8.029 -16.823 1.00 92.12 85 VAL A C 1
ATOM 640 O O . VAL A 1 85 ? 8.229 -8.210 -15.624 1.00 92.12 85 VAL A O 1
ATOM 643 N N . THR A 1 86 ? 8.117 -6.829 -17.385 1.00 91.38 86 THR A N 1
ATOM 644 C CA . THR A 1 86 ? 8.253 -5.600 -16.599 1.00 91.38 86 THR A CA 1
ATOM 645 C C . THR A 1 86 ? 6.931 -4.851 -16.606 1.00 91.38 86 THR A C 1
ATOM 647 O O . THR A 1 86 ? 6.208 -4.882 -17.599 1.00 91.38 86 THR A O 1
ATOM 650 N N . LEU A 1 87 ? 6.567 -4.208 -15.502 1.00 91.62 87 LEU A N 1
ATOM 651 C CA . LEU A 1 87 ? 5.260 -3.563 -15.362 1.00 91.62 87 LEU A CA 1
ATOM 652 C C . LEU A 1 87 ? 5.374 -2.187 -14.725 1.00 91.62 87 LEU A C 1
ATOM 654 O O . LEU A 1 87 ? 6.288 -1.942 -13.942 1.00 91.62 87 LEU A O 1
ATOM 658 N N . ASN A 1 88 ? 4.419 -1.326 -15.052 1.00 91.31 88 ASN A N 1
ATOM 659 C CA . ASN A 1 88 ? 4.174 -0.074 -14.355 1.00 91.31 88 ASN A CA 1
ATOM 660 C C . ASN A 1 88 ? 3.115 -0.286 -13.270 1.00 91.31 88 ASN A C 1
ATOM 662 O O . ASN A 1 88 ? 2.125 -0.992 -13.474 1.00 91.31 88 ASN A O 1
ATOM 666 N N . TYR A 1 89 ? 3.296 0.383 -12.138 1.00 91.88 89 TYR A N 1
ATOM 667 C CA . TYR A 1 89 ? 2.302 0.484 -11.076 1.00 91.88 89 TYR A CA 1
ATOM 668 C C . TYR A 1 89 ? 2.145 1.948 -10.658 1.00 91.88 89 TYR A C 1
ATOM 670 O O . TYR A 1 89 ? 3.049 2.758 -10.860 1.00 91.88 89 TYR A O 1
ATOM 678 N N . ARG A 1 90 ? 0.982 2.301 -10.094 1.00 93.06 90 ARG A N 1
ATOM 679 C CA . ARG A 1 90 ? 0.713 3.678 -9.653 1.00 93.06 90 ARG A CA 1
ATOM 680 C C . ARG A 1 90 ? 1.675 4.097 -8.547 1.00 93.06 90 ARG A C 1
ATOM 682 O O . ARG A 1 90 ? 1.910 3.339 -7.608 1.00 93.06 90 ARG A O 1
ATOM 689 N N . LEU A 1 91 ? 2.174 5.321 -8.658 1.00 90.75 91 LEU A N 1
ATOM 690 C CA . LEU A 1 91 ? 3.178 5.890 -7.769 1.00 90.75 91 LEU A CA 1
ATOM 691 C C . LEU A 1 91 ? 2.555 6.888 -6.790 1.00 90.75 91 LEU A C 1
ATOM 693 O O . LEU A 1 91 ? 1.416 7.337 -6.952 1.00 90.75 91 LEU A O 1
ATOM 697 N N . GLY A 1 92 ? 3.311 7.211 -5.745 1.00 89.62 92 GLY A N 1
ATOM 698 C CA . GLY A 1 92 ? 2.949 8.185 -4.728 1.00 89.62 92 GLY A CA 1
ATOM 699 C C . GLY A 1 92 ? 1.600 7.883 -4.078 1.00 89.62 92 GLY A C 1
ATOM 700 O O . GLY A 1 92 ? 1.216 6.728 -3.880 1.00 89.62 92 GLY A O 1
ATOM 701 N N . ALA A 1 93 ? 0.858 8.941 -3.751 1.00 89.94 93 ALA A N 1
ATOM 702 C CA . ALA A 1 93 ? -0.420 8.839 -3.049 1.00 89.94 93 ALA A CA 1
ATOM 703 C C . ALA A 1 93 ? -1.446 7.958 -3.783 1.00 89.94 93 ALA A C 1
ATOM 705 O O . ALA A 1 93 ? -2.194 7.221 -3.144 1.00 89.94 93 ALA A O 1
ATOM 706 N N . LEU A 1 94 ? -1.465 7.992 -5.117 1.00 90.62 94 LEU A N 1
ATOM 707 C CA . LEU A 1 94 ? -2.450 7.264 -5.918 1.00 90.62 94 LEU A CA 1
ATOM 708 C C . LEU A 1 94 ? -2.232 5.749 -5.880 1.00 90.62 94 LEU A C 1
ATOM 710 O O . LEU A 1 94 ? -3.209 4.999 -5.906 1.00 90.62 94 LEU A O 1
ATOM 714 N N . GLY A 1 95 ? -0.982 5.296 -5.747 1.00 90.69 95 GLY A N 1
ATOM 715 C CA . GLY A 1 95 ? -0.667 3.888 -5.496 1.00 90.69 95 GLY A CA 1
ATOM 716 C C . GLY A 1 95 ? -1.230 3.400 -4.160 1.00 90.69 95 GLY A C 1
ATOM 717 O O . GLY A 1 95 ? -1.952 2.403 -4.114 1.00 90.69 95 GLY A O 1
ATOM 718 N N . PHE A 1 96 ? -0.979 4.140 -3.077 1.00 91.19 96 PHE A N 1
ATOM 719 C CA . PHE A 1 96 ? -1.479 3.781 -1.744 1.00 91.19 96 PHE A CA 1
ATOM 720 C C . PHE A 1 96 ? -3.006 3.837 -1.655 1.00 91.19 96 PHE A C 1
ATOM 722 O O . PHE A 1 96 ? -3.624 2.926 -1.102 1.00 91.19 96 PHE A O 1
ATOM 729 N N . LEU A 1 97 ? -3.627 4.865 -2.239 1.00 93.88 97 LEU A N 1
ATOM 730 C CA . LEU A 1 97 ? -5.083 4.987 -2.279 1.00 93.88 97 LEU A CA 1
ATOM 731 C C . LEU A 1 97 ? -5.730 3.817 -3.026 1.00 93.88 97 LEU A C 1
ATOM 733 O O . LEU A 1 97 ? -6.736 3.287 -2.555 1.00 93.88 97 LEU A O 1
ATOM 737 N N . ALA A 1 98 ? -5.153 3.373 -4.146 1.00 92.62 98 ALA A N 1
ATOM 738 C CA . ALA A 1 98 ? -5.662 2.222 -4.892 1.00 92.62 98 ALA A CA 1
ATOM 739 C C . ALA A 1 98 ? -5.632 0.933 -4.051 1.00 92.62 98 ALA A C 1
ATOM 741 O O . ALA A 1 98 ? -6.612 0.191 -4.020 1.00 92.62 98 ALA A O 1
ATOM 742 N N . VAL A 1 99 ? -4.545 0.694 -3.310 1.00 93.81 99 VAL A N 1
ATOM 743 C CA . VAL A 1 99 ? -4.423 -0.488 -2.441 1.00 93.81 99 VAL A CA 1
ATOM 744 C C . VAL A 1 99 ? -5.433 -0.441 -1.293 1.00 93.81 99 VAL A C 1
ATOM 746 O O . VAL A 1 99 ? -6.165 -1.407 -1.082 1.00 93.81 99 VAL A O 1
ATOM 749 N N . VAL A 1 100 ? -5.509 0.677 -0.565 1.00 95.94 100 VAL A N 1
ATOM 750 C CA . VAL A 1 100 ? -6.409 0.812 0.594 1.00 95.94 100 VAL A CA 1
ATOM 751 C C . VAL A 1 100 ? -7.875 0.734 0.165 1.00 95.94 100 VAL A C 1
ATOM 753 O O . VAL A 1 100 ? -8.658 0.018 0.786 1.00 95.94 100 VAL A O 1
ATOM 756 N N . SER A 1 101 ? -8.252 1.417 -0.920 1.00 96.00 101 SER A N 1
ATOM 757 C CA . SER A 1 101 ? -9.622 1.355 -1.445 1.00 96.00 101 SER A CA 1
ATOM 758 C C . SER A 1 101 ? -10.003 -0.051 -1.914 1.00 96.00 101 SER A C 1
ATOM 760 O O . SER A 1 101 ? -11.118 -0.489 -1.638 1.00 96.00 101 SER A O 1
ATOM 762 N N . GLY A 1 102 ? -9.082 -0.798 -2.533 1.00 95.31 102 GLY A N 1
ATOM 763 C CA . GLY A 1 102 ? -9.304 -2.197 -2.903 1.00 95.31 102 GLY A CA 1
ATOM 764 C C . GLY A 1 102 ? -9.621 -3.091 -1.699 1.00 95.31 102 GLY A C 1
ATOM 765 O O . GLY A 1 102 ? -10.593 -3.845 -1.735 1.00 95.31 102 GLY A O 1
ATOM 766 N N . TRP A 1 103 ? -8.864 -2.955 -0.605 1.00 95.88 103 TRP A N 1
ATOM 767 C CA . TRP A 1 103 ? -9.142 -3.672 0.648 1.00 95.88 103 TRP A CA 1
ATOM 768 C C . TRP A 1 103 ? -10.485 -3.278 1.265 1.00 95.88 103 TRP A C 1
ATOM 770 O O . TRP A 1 103 ? -11.234 -4.151 1.698 1.00 95.88 103 TRP A O 1
ATOM 780 N N . ILE A 1 104 ? -10.834 -1.988 1.255 1.00 96.56 104 ILE A N 1
ATOM 781 C CA . ILE A 1 104 ? -12.142 -1.522 1.739 1.00 96.56 104 ILE A CA 1
ATOM 782 C C . ILE A 1 104 ? -13.271 -2.169 0.932 1.00 96.56 104 ILE A C 1
ATOM 784 O O . ILE A 1 104 ? -14.213 -2.690 1.523 1.00 96.56 104 ILE A O 1
ATOM 788 N N . VAL A 1 105 ? -13.180 -2.181 -0.402 1.00 96.75 105 VAL A N 1
ATOM 789 C CA . VAL A 1 105 ? -14.200 -2.803 -1.262 1.00 96.75 105 VAL A CA 1
ATOM 790 C C . VAL A 1 105 ? -14.316 -4.301 -0.983 1.00 96.75 105 VAL A C 1
ATOM 792 O O . VAL A 1 105 ? -15.432 -4.804 -0.871 1.00 96.75 105 VAL A O 1
ATOM 795 N N . ALA A 1 106 ? -13.196 -5.010 -0.825 1.00 94.69 106 ALA A N 1
ATOM 796 C CA . ALA A 1 106 ? -13.203 -6.445 -0.548 1.00 94.69 106 ALA A CA 1
ATOM 797 C C . ALA A 1 106 ? -13.818 -6.784 0.823 1.00 94.69 106 ALA A C 1
ATOM 799 O O . ALA A 1 106 ? -14.599 -7.729 0.932 1.00 94.69 106 ALA A O 1
ATOM 800 N N . GLU A 1 107 ? -13.508 -6.008 1.864 1.00 95.88 107 GLU A N 1
ATOM 801 C CA . GLU A 1 107 ? -13.960 -6.295 3.231 1.00 95.88 107 GLU A CA 1
ATOM 802 C C . GLU A 1 107 ? -15.367 -5.766 3.528 1.00 95.88 107 GLU A C 1
ATOM 804 O O . GLU A 1 107 ? -16.198 -6.470 4.111 1.00 95.88 107 GLU A O 1
ATOM 809 N N . VAL A 1 108 ? -15.668 -4.534 3.108 1.00 95.56 108 VAL A N 1
ATOM 810 C CA . VAL A 1 108 ? -16.996 -3.932 3.291 1.00 95.56 108 VAL A CA 1
ATOM 811 C C . VAL A 1 108 ? -17.997 -4.551 2.320 1.00 95.56 108 VAL A C 1
ATOM 813 O O . VAL A 1 108 ? -19.128 -4.829 2.710 1.00 95.56 108 VAL A O 1
ATOM 816 N N . GLY A 1 109 ? -17.587 -4.849 1.083 1.00 94.88 109 GLY A N 1
ATOM 817 C CA . GLY A 1 109 ? -18.445 -5.505 0.092 1.00 94.88 109 GLY A CA 1
ATOM 818 C C . GLY A 1 109 ? -18.860 -6.928 0.477 1.00 94.88 109 GLY A C 1
ATOM 819 O O . GLY A 1 109 ? -19.870 -7.424 -0.011 1.00 94.88 109 GLY A O 1
ATOM 820 N N . ARG A 1 110 ? -18.124 -7.569 1.393 1.00 95.00 110 ARG A N 1
ATOM 821 C CA . ARG A 1 110 ? -18.443 -8.891 1.947 1.00 95.00 110 ARG A CA 1
ATOM 822 C C . ARG A 1 110 ? -19.510 -8.858 3.049 1.00 95.00 110 ARG A C 1
ATOM 824 O O . ARG A 1 110 ? -20.030 -9.907 3.441 1.00 95.00 110 ARG A O 1
ATOM 831 N N . GLN A 1 111 ? -19.864 -7.677 3.560 1.00 95.88 111 GLN A N 1
ATOM 832 C CA . GLN A 1 111 ? -20.908 -7.553 4.577 1.00 95.88 111 GLN A CA 1
ATOM 833 C C . GLN A 1 111 ? -22.269 -8.031 4.039 1.00 95.88 111 GLN A C 1
ATOM 835 O O . GLN A 1 111 ? -22.595 -7.761 2.883 1.00 95.88 111 GLN A O 1
ATOM 840 N N . PRO A 1 112 ? -23.081 -8.742 4.854 1.00 95.75 112 PRO A N 1
ATOM 841 C CA . PRO A 1 112 ? -22.993 -8.897 6.316 1.00 95.75 112 PRO A CA 1
ATOM 842 C C . PRO A 1 112 ? -22.309 -10.196 6.800 1.00 95.75 112 PRO A C 1
ATOM 844 O O . PRO A 1 112 ? -22.613 -10.684 7.892 1.00 95.75 112 PRO A O 1
ATOM 847 N N . PHE A 1 113 ? -21.434 -10.812 6.002 1.00 96.19 113 PHE A N 1
ATOM 848 C CA . PHE A 1 113 ? -20.898 -12.146 6.297 1.00 96.19 113 PHE A CA 1
ATOM 849 C C . PHE A 1 113 ? -19.441 -12.130 6.764 1.00 96.19 113 PHE A C 1
ATOM 851 O O . PHE A 1 113 ? -18.593 -11.486 6.154 1.00 96.19 113 PHE A O 1
ATOM 858 N N . THR A 1 114 ? -19.126 -12.926 7.793 1.00 95.00 114 THR A N 1
ATOM 859 C CA . THR A 1 114 ? -17.745 -13.331 8.115 1.00 95.00 114 THR A CA 1
ATOM 860 C C . THR A 1 114 ? -17.315 -14.503 7.230 1.00 95.00 114 THR A C 1
ATOM 862 O O . THR A 1 114 ? -16.191 -14.534 6.740 1.00 95.00 114 THR A O 1
ATOM 865 N N . VAL A 1 115 ? -18.230 -15.442 6.979 1.00 95.44 115 VAL A N 1
ATOM 866 C CA . VAL A 1 115 ? -18.080 -16.533 6.008 1.00 95.44 115 VAL A CA 1
ATOM 867 C C . VAL A 1 115 ? -19.383 -16.623 5.226 1.00 95.44 115 VAL A C 1
ATOM 869 O O . VAL A 1 115 ? -20.454 -16.764 5.823 1.00 95.44 115 VAL A O 1
ATOM 872 N N . TYR A 1 116 ? -19.307 -16.512 3.899 1.00 94.06 116 TYR A N 1
ATOM 873 C CA . TYR A 1 116 ? -20.491 -16.488 3.040 1.00 94.06 116 TYR A CA 1
ATOM 874 C C . TYR A 1 116 ? -21.393 -17.701 3.272 1.00 94.06 116 TYR A C 1
ATOM 876 O O . TYR A 1 116 ? -20.930 -18.837 3.262 1.00 94.06 116 TYR A O 1
ATOM 884 N N . GLY A 1 117 ? -22.685 -17.440 3.482 1.00 92.12 117 GLY A N 1
ATOM 885 C CA . GLY A 1 117 ? -23.705 -18.476 3.655 1.00 92.12 117 GLY A CA 1
ATOM 886 C C . GLY A 1 117 ? -23.618 -19.284 4.954 1.00 92.12 117 GLY A C 1
ATOM 887 O O . GLY A 1 117 ? -24.477 -20.132 5.169 1.00 92.12 117 GLY A O 1
ATOM 888 N N . VAL A 1 118 ? -22.626 -19.030 5.817 1.00 95.69 118 VAL A N 1
ATOM 889 C CA . VAL A 1 118 ? -22.405 -19.804 7.050 1.00 95.69 118 VAL A CA 1
ATOM 890 C C . VAL A 1 118 ? -22.513 -18.934 8.298 1.00 95.69 118 VAL A C 1
ATOM 892 O O . VAL A 1 118 ? -23.263 -19.278 9.203 1.00 95.69 118 VAL A O 1
ATOM 895 N N . LEU A 1 119 ? -21.776 -17.818 8.364 1.00 96.62 119 LEU A N 1
ATOM 896 C CA . LEU A 1 119 ? -21.636 -17.036 9.597 1.00 96.62 119 LEU A CA 1
ATOM 897 C C . LEU A 1 119 ? -21.709 -15.533 9.323 1.00 96.62 119 LEU A C 1
ATOM 899 O O . LEU A 1 119 ? -20.934 -14.998 8.520 1.00 96.62 119 LEU A O 1
ATOM 903 N N . ARG A 1 120 ? -22.620 -14.841 10.016 1.00 96.38 120 ARG A N 1
ATOM 904 C CA . ARG A 1 120 ? -22.778 -13.382 9.917 1.00 96.38 120 ARG A CA 1
ATOM 905 C C . ARG A 1 120 ? -21.794 -12.638 10.815 1.00 96.38 120 ARG A C 1
ATOM 907 O O . ARG A 1 120 ? -21.394 -13.136 11.868 1.00 96.38 120 ARG A O 1
ATOM 914 N N . THR A 1 121 ? -21.444 -11.411 10.430 1.00 95.38 121 THR A N 1
ATOM 915 C CA . THR A 1 121 ? -20.541 -10.558 11.220 1.00 95.38 121 THR A CA 1
ATOM 916 C C . THR A 1 121 ? -21.099 -10.250 12.606 1.00 95.38 121 THR A C 1
ATOM 918 O O . THR A 1 121 ? -20.357 -10.312 13.582 1.00 95.38 121 THR A O 1
ATOM 921 N N . ALA A 1 122 ? -22.414 -10.047 12.721 1.00 94.44 122 ALA A N 1
ATOM 922 C CA . ALA A 1 122 ? -23.101 -9.839 13.999 1.00 94.44 122 ALA A CA 1
ATOM 923 C C . ALA A 1 122 ? -23.069 -11.060 14.941 1.00 94.44 122 ALA A C 1
ATOM 925 O O . ALA A 1 122 ? -23.194 -10.904 16.150 1.00 94.44 122 ALA A O 1
ATOM 926 N N . GLU A 1 123 ? -22.895 -12.268 14.402 1.00 95.31 123 GLU A N 1
ATOM 927 C CA . GLU A 1 123 ? -22.835 -13.520 15.172 1.00 95.31 123 GLU A CA 1
ATOM 928 C C . GLU A 1 123 ? -21.382 -13.913 15.511 1.00 95.31 123 GLU A C 1
ATOM 930 O O . GLU A 1 123 ? -21.152 -14.837 16.283 1.00 95.31 123 GLU A O 1
ATOM 935 N N . SER A 1 124 ? -20.390 -13.206 14.955 1.00 94.75 124 SER A N 1
ATOM 936 C CA . SER A 1 124 ? -18.955 -13.510 15.104 1.00 94.75 124 SER A CA 1
ATOM 937 C C . SER A 1 124 ? -18.258 -12.712 16.215 1.00 94.75 124 SER A C 1
ATOM 939 O O . SER A 1 124 ? -17.032 -12.736 16.312 1.00 94.75 124 SER A O 1
ATOM 941 N N . VAL A 1 125 ? -19.004 -11.947 17.014 1.00 93.88 125 VAL A N 1
ATOM 942 C CA . VAL A 1 125 ? -18.436 -11.012 17.996 1.00 93.88 125 VAL A CA 1
ATOM 943 C C . VAL A 1 125 ? -18.131 -11.731 19.311 1.00 93.88 125 VAL A C 1
ATOM 945 O O . VAL A 1 125 ? -18.949 -12.501 19.812 1.00 93.88 125 VAL A O 1
ATOM 948 N N . ALA A 1 126 ? -16.961 -11.473 19.897 1.00 94.12 126 ALA A N 1
ATOM 949 C CA . ALA A 1 126 ? -16.597 -12.033 21.196 1.00 94.12 126 ALA A CA 1
ATOM 950 C C . ALA A 1 126 ? -17.406 -11.377 22.338 1.00 94.12 126 ALA A C 1
ATOM 952 O O . ALA A 1 126 ? -17.689 -10.177 22.267 1.00 94.12 126 ALA A O 1
ATOM 953 N N . PRO A 1 127 ? -17.737 -12.113 23.419 1.00 94.81 127 PRO A N 1
ATOM 954 C CA . PRO A 1 127 ? -18.467 -11.577 24.567 1.00 94.81 127 PRO A CA 1
ATOM 955 C C . PRO A 1 127 ? -17.551 -10.710 25.450 1.00 94.81 127 PRO A C 1
ATOM 957 O O . PRO A 1 127 ? -17.101 -11.129 26.514 1.00 94.81 127 PRO A O 1
ATOM 960 N N . VAL A 1 128 ? -17.250 -9.494 24.994 1.00 96.62 128 VAL A N 1
ATOM 961 C CA . VAL A 1 128 ? -16.421 -8.502 25.697 1.00 96.62 128 VAL A CA 1
ATOM 962 C C . VAL A 1 128 ? -17.168 -7.179 25.846 1.00 96.62 128 VAL A C 1
ATOM 964 O O . VAL A 1 128 ? -18.019 -6.830 25.029 1.00 96.62 128 VAL A O 1
ATOM 967 N N . THR A 1 129 ? -16.868 -6.422 26.904 1.00 97.31 129 THR A N 1
ATOM 968 C CA . THR A 1 129 ? -17.521 -5.125 27.134 1.00 97.31 129 THR A CA 1
ATOM 969 C C . THR A 1 129 ? -16.997 -4.062 26.165 1.00 97.31 129 THR A C 1
ATOM 971 O O . THR A 1 129 ? -15.826 -4.075 25.778 1.00 97.31 129 THR A O 1
ATOM 974 N N . ALA A 1 130 ? -17.838 -3.082 25.819 1.00 95.38 130 ALA A N 1
ATOM 975 C CA . ALA A 1 130 ? -17.433 -1.967 24.958 1.00 95.38 130 ALA A CA 1
ATOM 976 C C . ALA A 1 130 ? -16.235 -1.184 25.533 1.00 95.38 130 ALA A C 1
ATOM 978 O O . ALA A 1 130 ? -15.358 -0.763 24.783 1.00 95.38 130 ALA A O 1
ATOM 979 N N . ALA A 1 131 ? -16.154 -1.048 26.862 1.00 96.12 131 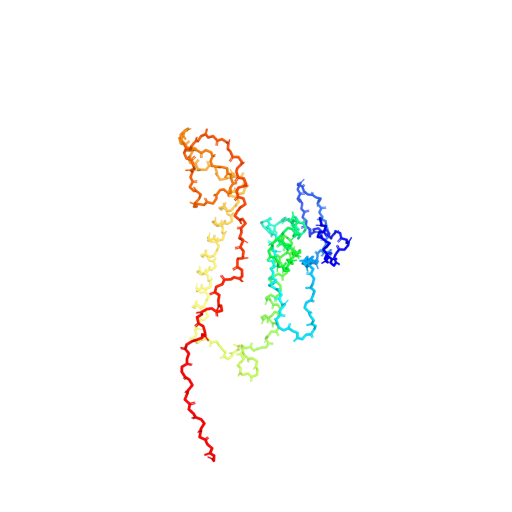ALA A N 1
ATOM 980 C CA . ALA A 1 131 ? -15.044 -0.380 27.541 1.00 96.12 131 ALA A CA 1
ATOM 981 C C . ALA A 1 131 ? -13.710 -1.120 27.357 1.00 96.12 131 ALA A C 1
ATOM 983 O O . ALA A 1 131 ? -12.678 -0.485 27.132 1.00 96.12 131 ALA A O 1
ATOM 984 N N . GLN A 1 132 ? -13.722 -2.455 27.398 1.00 96.81 132 GLN A N 1
ATOM 985 C CA . GLN A 1 132 ? -12.527 -3.262 27.155 1.00 96.81 132 GLN A CA 1
ATOM 986 C C . GLN A 1 132 ? -12.031 -3.091 25.713 1.00 96.81 132 GLN A C 1
ATOM 988 O O . GLN A 1 132 ? -10.841 -2.862 25.493 1.00 96.81 132 GLN A O 1
ATOM 993 N N . VAL A 1 133 ? -12.947 -3.122 24.739 1.00 97.31 133 VAL A N 1
ATOM 994 C CA . VAL A 1 133 ? -12.614 -2.892 23.325 1.00 97.31 133 VAL A CA 1
ATOM 995 C C . VAL A 1 133 ? -12.063 -1.482 23.126 1.00 97.31 133 VAL A C 1
ATOM 997 O O . VAL A 1 133 ? -10.980 -1.336 22.565 1.00 97.31 133 VAL A O 1
ATOM 1000 N N . ALA A 1 134 ? -12.738 -0.458 23.653 1.00 96.88 134 ALA A N 1
ATOM 1001 C CA . ALA A 1 134 ? -12.299 0.934 23.561 1.00 96.88 134 ALA A CA 1
ATOM 1002 C C . ALA A 1 134 ? -10.911 1.151 24.180 1.00 96.88 134 ALA A C 1
ATOM 1004 O O . ALA A 1 134 ? -10.078 1.835 23.591 1.00 96.88 134 ALA A O 1
ATOM 1005 N N . THR A 1 135 ? -10.632 0.521 25.324 1.00 97.25 135 THR A N 1
ATOM 1006 C CA . THR A 1 135 ? -9.317 0.598 25.975 1.00 97.25 135 THR A CA 1
ATOM 1007 C C . THR A 1 135 ? -8.236 -0.027 25.097 1.00 97.25 135 THR A C 1
ATOM 1009 O O . THR A 1 135 ? -7.205 0.597 24.854 1.00 97.25 135 THR A O 1
ATOM 1012 N N . SER A 1 136 ? -8.478 -1.230 24.565 1.00 97.19 136 SER A N 1
ATOM 1013 C CA . SER A 1 136 ? -7.520 -1.893 23.672 1.00 97.19 136 SER A CA 1
ATOM 1014 C C . SER A 1 136 ? -7.289 -1.112 22.373 1.00 97.19 136 SER A C 1
ATOM 1016 O O . SER A 1 136 ? -6.146 -0.959 21.946 1.00 97.19 136 SER A O 1
ATOM 1018 N N . LEU A 1 137 ? -8.350 -0.540 21.795 1.00 97.31 137 LEU A N 1
ATOM 1019 C CA . LEU A 1 137 ? -8.281 0.300 20.604 1.00 97.31 137 LEU A CA 1
ATOM 1020 C C . LEU A 1 137 ? -7.467 1.568 20.878 1.00 97.31 137 LEU A C 1
ATOM 1022 O O . LEU A 1 137 ? -6.613 1.922 20.074 1.00 97.31 137 LEU A O 1
ATOM 1026 N N . LEU A 1 138 ? -7.684 2.226 22.019 1.00 98.31 138 LEU A N 1
ATOM 1027 C CA . LEU A 1 138 ? -6.936 3.421 22.403 1.00 98.31 138 LEU A CA 1
ATOM 1028 C C . LEU A 1 138 ? -5.445 3.117 22.575 1.00 98.31 138 LEU A C 1
ATOM 1030 O O . LEU A 1 138 ? -4.609 3.837 22.034 1.00 98.31 138 LEU A O 1
ATOM 1034 N N . VAL A 1 139 ? -5.108 2.037 23.285 1.00 98.44 139 VAL A N 1
ATOM 1035 C CA . VAL A 1 139 ? -3.714 1.602 23.454 1.00 98.44 139 VAL A CA 1
ATOM 1036 C C . VAL A 1 139 ? -3.072 1.329 22.094 1.00 98.44 139 VAL A C 1
ATOM 1038 O O . VAL A 1 139 ? -1.978 1.821 21.826 1.00 98.44 139 VAL A O 1
ATOM 1041 N N . PHE A 1 140 ? -3.764 0.609 21.211 1.00 98.00 140 PHE A N 1
ATOM 1042 C CA . PHE A 1 140 ? -3.274 0.315 19.867 1.00 98.00 140 PHE A CA 1
ATOM 1043 C C . PHE A 1 140 ? -3.049 1.588 19.043 1.00 98.00 140 PHE A C 1
ATOM 1045 O O . PHE A 1 140 ? -1.984 1.749 18.452 1.00 98.00 140 PHE A O 1
ATOM 1052 N N . MET A 1 141 ? -4.000 2.525 19.065 1.00 98.25 141 MET A N 1
ATOM 1053 C CA . MET A 1 141 ? -3.892 3.818 18.382 1.00 98.25 141 MET A CA 1
ATOM 1054 C C . MET A 1 141 ? -2.705 4.642 18.890 1.00 98.25 141 MET A C 1
ATOM 1056 O O . MET A 1 141 ? -1.975 5.207 18.081 1.00 98.25 141 MET A O 1
ATOM 1060 N N . ILE A 1 142 ? -2.473 4.689 20.207 1.00 98.50 142 ILE A N 1
ATOM 1061 C CA . ILE A 1 142 ? -1.331 5.404 20.801 1.00 98.50 142 ILE A CA 1
ATOM 1062 C C . ILE A 1 142 ? -0.013 4.769 20.356 1.00 98.50 142 ILE A C 1
ATOM 1064 O O . ILE A 1 142 ? 0.882 5.467 19.883 1.00 98.50 142 ILE A O 1
ATOM 1068 N N . VAL A 1 143 ? 0.107 3.445 20.473 1.00 98.44 143 VAL A N 1
ATOM 1069 C CA . VAL A 1 143 ? 1.316 2.719 20.063 1.00 98.44 143 VAL A CA 1
ATOM 1070 C C . VAL A 1 143 ? 1.585 2.926 18.574 1.00 98.44 143 VAL A C 1
ATOM 1072 O O . VAL A 1 143 ? 2.716 3.219 18.190 1.00 98.44 143 VAL A O 1
ATOM 1075 N N . TYR A 1 144 ? 0.552 2.843 17.735 1.00 97.81 144 TYR A N 1
ATOM 1076 C CA . TYR A 1 144 ? 0.683 3.045 16.295 1.00 97.81 144 TYR A CA 1
ATOM 1077 C C . TYR A 1 144 ? 1.035 4.488 15.960 1.00 97.81 144 TYR A C 1
ATOM 1079 O O . TYR A 1 144 ? 1.899 4.701 15.120 1.00 97.81 144 TYR A O 1
ATOM 1087 N N . ALA A 1 145 ? 0.458 5.476 16.644 1.00 97.75 145 ALA A N 1
ATOM 1088 C CA . ALA A 1 145 ? 0.837 6.871 16.466 1.00 97.75 145 ALA A CA 1
ATOM 1089 C C . ALA A 1 145 ? 2.320 7.095 16.801 1.00 97.75 145 ALA A C 1
ATOM 1091 O O . ALA A 1 145 ? 3.017 7.763 16.038 1.00 97.75 145 ALA A O 1
ATOM 1092 N N . ILE A 1 146 ? 2.829 6.496 17.885 1.00 98.25 146 ILE A N 1
ATOM 1093 C CA . ILE A 1 146 ? 4.244 6.595 18.270 1.00 98.25 146 ILE A CA 1
ATOM 1094 C C . ILE A 1 146 ? 5.140 5.925 17.224 1.00 98.25 146 ILE A C 1
ATOM 1096 O O . ILE A 1 146 ? 6.062 6.565 16.719 1.00 98.25 146 ILE A O 1
ATOM 1100 N N . ILE A 1 147 ? 4.865 4.664 16.870 1.00 98.00 147 ILE A N 1
ATOM 1101 C CA . ILE A 1 147 ? 5.678 3.899 15.911 1.00 98.00 147 ILE A CA 1
ATOM 1102 C C . ILE A 1 147 ? 5.643 4.555 14.533 1.00 98.00 147 ILE A C 1
ATOM 1104 O O . ILE A 1 147 ? 6.689 4.733 13.916 1.00 98.00 147 ILE A O 1
ATOM 1108 N N . PHE A 1 148 ? 4.464 4.946 14.054 1.00 96.56 148 PHE A N 1
ATOM 1109 C CA . PHE A 1 148 ? 4.303 5.569 12.746 1.00 96.56 148 PHE A CA 1
ATOM 1110 C C . PHE A 1 148 ? 4.992 6.930 12.693 1.00 96.56 148 PHE A C 1
ATOM 1112 O O . PHE A 1 148 ? 5.701 7.211 11.733 1.00 96.56 148 PHE A O 1
ATOM 1119 N N . THR A 1 149 ? 4.867 7.751 13.741 1.00 97.31 149 THR A N 1
ATOM 1120 C CA . THR A 1 149 ? 5.568 9.041 13.809 1.00 97.31 149 THR A CA 1
ATOM 1121 C C . THR A 1 149 ? 7.080 8.844 13.858 1.00 97.31 149 THR A C 1
ATOM 1123 O O . THR A 1 149 ? 7.803 9.482 13.097 1.00 97.31 149 THR A O 1
ATOM 1126 N N . ALA A 1 150 ? 7.579 7.937 14.704 1.00 97.12 150 ALA A N 1
ATOM 1127 C CA . ALA A 1 150 ? 9.005 7.635 14.786 1.00 97.12 150 ALA A CA 1
ATOM 1128 C C . ALA A 1 150 ? 9.548 7.087 13.456 1.00 97.12 150 ALA A C 1
ATOM 1130 O O . ALA A 1 150 ? 10.589 7.543 12.990 1.00 97.12 150 ALA A O 1
ATOM 1131 N N . GLY A 1 151 ? 8.822 6.165 12.817 1.00 95.38 151 GLY A N 1
ATOM 1132 C CA . GLY A 1 151 ? 9.164 5.592 11.517 1.00 95.38 151 GLY A CA 1
ATOM 1133 C C . GLY A 1 151 ? 9.148 6.628 10.395 1.00 95.38 151 GLY A C 1
ATOM 1134 O O . GLY A 1 151 ? 10.105 6.710 9.630 1.00 95.38 151 GLY A O 1
ATOM 1135 N N . ALA A 1 152 ? 8.120 7.476 10.331 1.00 92.56 152 ALA A N 1
ATOM 1136 C CA . ALA A 1 152 ? 8.036 8.559 9.355 1.00 92.56 152 ALA A CA 1
ATOM 1137 C C . ALA A 1 152 ? 9.172 9.575 9.540 1.00 92.56 152 ALA A C 1
ATOM 1139 O O . ALA A 1 152 ? 9.822 9.943 8.565 1.00 92.56 152 ALA A O 1
ATOM 1140 N N . VAL A 1 153 ? 9.472 9.978 10.781 1.00 94.12 153 VAL A N 1
ATOM 1141 C CA . VAL A 1 153 ? 10.611 10.860 11.088 1.00 94.12 153 VAL A CA 1
ATOM 1142 C C . VAL A 1 153 ? 11.937 10.192 10.733 1.00 94.12 153 VAL A C 1
ATOM 1144 O O . VAL A 1 153 ? 12.818 10.857 10.197 1.00 94.12 153 VAL A O 1
ATOM 1147 N N . TYR A 1 154 ? 12.099 8.898 11.006 1.00 92.50 154 TYR A N 1
ATOM 1148 C CA . TYR A 1 154 ? 13.310 8.148 10.677 1.00 92.50 154 TYR A CA 1
ATOM 1149 C C . TYR A 1 154 ? 13.537 8.068 9.163 1.00 92.50 154 TYR A C 1
ATOM 1151 O O . TYR A 1 154 ? 14.614 8.424 8.687 1.00 92.50 154 TYR A O 1
ATOM 1159 N N . ILE A 1 155 ? 12.505 7.694 8.402 1.00 90.19 155 ILE A N 1
ATOM 1160 C CA . ILE A 1 155 ? 12.556 7.641 6.936 1.00 90.19 155 ILE A CA 1
ATOM 1161 C C . ILE A 1 155 ? 12.814 9.038 6.366 1.00 90.19 155 ILE A C 1
ATOM 1163 O O . ILE A 1 155 ? 13.693 9.194 5.525 1.00 90.19 155 ILE A O 1
ATOM 1167 N N . ALA A 1 156 ? 12.116 10.068 6.856 1.00 87.88 156 ALA A N 1
ATOM 1168 C CA . ALA A 1 156 ? 12.332 11.445 6.419 1.00 87.88 156 ALA A CA 1
ATOM 1169 C C . ALA A 1 156 ? 13.752 11.936 6.743 1.00 87.88 156 ALA A C 1
ATOM 1171 O O . ALA A 1 156 ? 14.377 12.601 5.921 1.00 87.88 156 ALA A O 1
ATOM 1172 N N . ARG A 1 157 ? 14.300 11.580 7.913 1.00 89.31 157 ARG A N 1
ATOM 1173 C CA . ARG A 1 157 ? 15.687 11.902 8.270 1.00 89.31 157 ARG A CA 1
ATOM 1174 C C . ARG A 1 157 ? 16.676 11.266 7.306 1.00 89.31 157 ARG A C 1
ATOM 1176 O O . ARG A 1 157 ? 17.549 11.983 6.835 1.00 89.31 157 ARG A O 1
ATOM 1183 N N . ILE A 1 158 ? 16.529 9.978 7.004 1.00 88.50 158 ILE A N 1
ATOM 1184 C CA . ILE A 1 158 ? 17.408 9.275 6.059 1.00 88.50 158 ILE A CA 1
ATOM 1185 C C . ILE A 1 158 ? 17.272 9.854 4.650 1.00 88.50 158 ILE A C 1
ATOM 1187 O O . ILE A 1 158 ? 18.274 10.090 3.985 1.00 88.50 158 ILE A O 1
ATOM 1191 N N . ALA A 1 159 ? 16.046 10.134 4.208 1.00 85.38 159 ALA A N 1
ATOM 1192 C CA . ALA A 1 159 ? 15.797 10.696 2.886 1.00 85.38 159 ALA A CA 1
ATOM 1193 C C . ALA A 1 159 ? 16.420 12.093 2.708 1.00 85.38 159 ALA A C 1
ATOM 1195 O O . ALA A 1 159 ? 16.871 12.419 1.616 1.00 85.38 159 ALA A O 1
ATOM 1196 N N . VAL A 1 160 ? 16.454 12.911 3.768 1.00 85.38 160 VAL A N 1
ATOM 1197 C CA . VAL A 1 160 ? 16.982 14.286 3.711 1.00 85.38 160 VAL A CA 1
ATOM 1198 C C . VAL A 1 160 ? 18.480 14.360 4.008 1.00 85.38 160 VAL A C 1
ATOM 1200 O O . VAL A 1 160 ? 19.176 15.160 3.392 1.00 85.38 160 VAL A O 1
ATOM 1203 N N . ARG A 1 161 ? 18.979 13.583 4.975 1.00 84.62 161 ARG A N 1
ATOM 1204 C CA . ARG A 1 161 ? 20.374 13.667 5.440 1.00 84.62 161 ARG A CA 1
ATOM 1205 C C . ARG A 1 161 ? 21.307 12.660 4.777 1.00 84.62 161 ARG A C 1
ATOM 1207 O O . ARG A 1 161 ? 22.504 12.802 4.940 1.00 84.62 161 ARG A O 1
ATOM 1214 N N . GLY A 1 162 ? 20.785 11.670 4.053 1.00 74.12 162 GLY A N 1
ATOM 1215 C CA . GLY A 1 162 ? 21.603 10.569 3.550 1.00 74.12 162 GLY A CA 1
ATOM 1216 C C . GLY A 1 162 ? 22.045 9.613 4.663 1.00 74.12 162 GLY A C 1
ATOM 1217 O O . GLY A 1 162 ? 21.719 9.785 5.839 1.00 74.12 162 GLY A O 1
ATOM 1218 N N . PHE A 1 163 ? 22.757 8.555 4.280 1.00 72.88 163 PHE A N 1
ATOM 1219 C CA . PHE A 1 163 ? 23.295 7.546 5.196 1.00 72.88 163 PHE A CA 1
ATOM 1220 C C . PHE A 1 163 ? 24.729 7.916 5.611 1.00 72.88 163 PHE A C 1
ATOM 1222 O O . PHE A 1 163 ? 25.663 7.165 5.346 1.00 72.88 163 PHE A O 1
ATOM 1229 N N . ASP A 1 164 ? 24.920 9.082 6.226 1.00 67.94 164 ASP A N 1
ATOM 1230 C CA . ASP A 1 164 ? 26.262 9.665 6.416 1.00 67.94 164 ASP A CA 1
ATOM 1231 C C . ASP A 1 164 ? 26.991 9.205 7.698 1.00 67.94 164 ASP A C 1
ATOM 1233 O O . ASP A 1 164 ? 28.041 9.738 8.046 1.00 67.94 164 ASP A O 1
ATOM 1237 N N . ASP A 1 165 ? 26.486 8.173 8.380 1.00 61.53 165 ASP A N 1
ATOM 1238 C CA . ASP A 1 165 ? 27.068 7.659 9.631 1.00 61.53 165 ASP A CA 1
ATOM 1239 C C . ASP A 1 165 ? 27.927 6.391 9.443 1.00 61.53 165 ASP A C 1
ATOM 1241 O O . ASP A 1 165 ? 28.280 5.730 10.424 1.00 61.53 165 ASP A O 1
ATOM 1245 N N . ALA A 1 166 ? 28.287 6.017 8.208 1.00 61.06 166 ALA A N 1
ATOM 1246 C CA . ALA A 1 166 ? 29.341 5.022 8.024 1.00 61.06 166 ALA A CA 1
ATOM 1247 C C . ALA A 1 166 ? 30.670 5.679 8.437 1.00 61.06 166 ALA A C 1
ATOM 1249 O O . ALA A 1 166 ? 31.066 6.653 7.788 1.00 61.06 166 ALA A O 1
ATOM 1250 N N . PRO A 1 167 ? 31.365 5.214 9.500 1.00 60.47 167 PRO A N 1
ATOM 1251 C CA . PRO A 1 167 ? 32.699 5.720 9.784 1.00 60.47 167 PRO A CA 1
ATOM 1252 C C . PRO A 1 167 ? 33.509 5.556 8.505 1.00 60.47 167 PRO A C 1
ATOM 1254 O O . PRO A 1 167 ? 33.497 4.475 7.914 1.00 60.47 167 PRO A O 1
ATOM 1257 N N . ALA A 1 168 ? 34.143 6.637 8.042 1.00 58.38 168 ALA A N 1
ATOM 1258 C CA . ALA A 1 168 ? 35.083 6.548 6.941 1.00 58.38 168 ALA A CA 1
ATOM 1259 C C . ALA A 1 168 ? 36.049 5.416 7.300 1.00 58.38 168 ALA A C 1
ATOM 1261 O O . ALA A 1 168 ? 36.768 5.524 8.298 1.00 58.38 168 ALA A O 1
ATOM 1262 N N . GLY A 1 169 ? 35.980 4.308 6.554 1.00 55.31 169 GLY A N 1
ATOM 1263 C CA . GLY A 1 169 ? 36.941 3.224 6.692 1.00 55.31 169 GLY A CA 1
ATOM 1264 C C . GLY A 1 169 ? 38.332 3.841 6.664 1.00 55.31 169 GLY A C 1
ATOM 1265 O O . GLY A 1 169 ? 38.548 4.870 6.005 1.00 55.31 169 GLY A O 1
ATOM 1266 N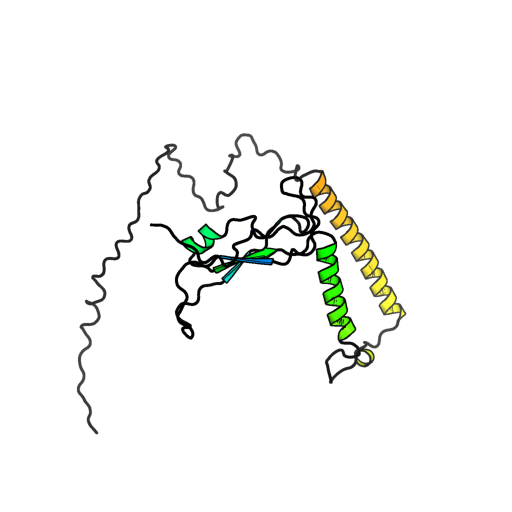 N . SER A 1 170 ? 39.261 3.279 7.434 1.00 54.88 170 SER A N 1
ATOM 1267 C CA . SER A 1 170 ? 40.647 3.738 7.398 1.00 54.88 170 SER A CA 1
ATOM 1268 C C . SER A 1 170 ? 41.122 3.802 5.933 1.00 54.88 170 SER A C 1
ATOM 1270 O O . SER A 1 170 ? 40.591 3.083 5.089 1.00 54.88 170 SER A O 1
ATOM 1272 N N . PRO A 1 171 ? 42.077 4.673 5.562 1.00 58.09 171 PRO A N 1
ATOM 1273 C CA . PRO A 1 171 ? 42.564 4.796 4.175 1.00 58.09 171 PRO A CA 1
ATOM 1274 C C . PRO A 1 171 ? 43.086 3.480 3.546 1.00 58.09 171 PRO A C 1
ATOM 1276 O O . PRO A 1 171 ? 43.362 3.420 2.350 1.00 58.09 171 PRO A O 1
ATOM 1279 N N . ASP A 1 172 ? 43.198 2.432 4.353 1.00 57.09 172 ASP A N 1
ATOM 1280 C CA . ASP A 1 172 ? 43.539 1.042 4.073 1.00 57.09 172 ASP A CA 1
ATOM 1281 C C . ASP A 1 172 ? 42.316 0.127 3.795 1.00 57.09 172 ASP A C 1
ATOM 1283 O O . ASP A 1 172 ? 42.484 -1.010 3.344 1.00 57.09 172 ASP A O 1
ATOM 1287 N N . GLU A 1 173 ? 41.083 0.615 3.967 1.00 55.44 173 GLU A N 1
ATOM 1288 C CA . GLU A 1 173 ? 39.849 -0.090 3.621 1.00 55.44 173 GLU A CA 1
ATOM 1289 C C . GLU A 1 173 ? 39.505 0.118 2.140 1.00 55.44 173 GLU A C 1
ATOM 1291 O O . GLU A 1 173 ? 38.906 1.086 1.674 1.00 55.44 173 GLU A O 1
ATOM 1296 N N . GLU A 1 174 ? 40.004 -0.843 1.383 1.00 53.75 174 GLU A N 1
ATOM 1297 C CA . GLU A 1 174 ? 39.894 -1.020 -0.047 1.00 53.75 174 GLU A CA 1
ATOM 1298 C C . GLU A 1 174 ? 38.558 -0.602 -0.685 1.00 53.75 174 GLU A C 1
ATOM 1300 O O . GLU A 1 174 ? 37.494 -1.144 -0.379 1.00 53.75 174 GLU A O 1
ATOM 1305 N N . HIS A 1 175 ? 38.652 0.275 -1.691 1.00 55.28 175 HIS A N 1
ATOM 1306 C CA . HIS A 1 175 ? 37.582 0.588 -2.638 1.00 55.28 175 HIS A CA 1
ATOM 1307 C C . HIS A 1 175 ? 37.205 -0.660 -3.447 1.00 55.28 175 HIS A C 1
ATOM 1309 O O . HIS A 1 175 ? 37.639 -0.865 -4.583 1.00 55.28 175 HIS A O 1
ATOM 1315 N N . ARG A 1 176 ? 36.378 -1.524 -2.862 1.00 56.56 176 ARG A N 1
ATOM 1316 C CA . ARG A 1 176 ? 35.728 -2.604 -3.594 1.00 56.56 176 ARG A CA 1
ATOM 1317 C C . ARG A 1 176 ? 34.756 -1.956 -4.577 1.00 56.56 176 ARG A C 1
ATOM 1319 O O . ARG A 1 176 ? 33.895 -1.178 -4.172 1.00 56.56 176 ARG A O 1
ATOM 1326 N N . ALA A 1 177 ? 34.883 -2.270 -5.864 1.00 52.41 177 ALA A N 1
ATOM 1327 C CA . ALA A 1 177 ? 33.951 -1.761 -6.862 1.00 52.41 177 ALA A CA 1
ATOM 1328 C C . ALA A 1 177 ? 32.505 -2.130 -6.456 1.00 52.41 177 ALA A C 1
ATOM 1330 O O . ALA A 1 177 ? 32.261 -3.293 -6.085 1.00 52.41 177 ALA A O 1
ATOM 1331 N N . PRO A 1 178 ? 31.552 -1.179 -6.504 1.00 48.22 178 PRO A N 1
ATOM 1332 C CA . PRO A 1 178 ? 30.159 -1.445 -6.167 1.00 48.22 178 PRO A CA 1
ATOM 1333 C C . PRO A 1 178 ? 29.630 -2.643 -6.967 1.00 48.22 178 PRO A C 1
ATOM 1335 O O . PRO A 1 178 ? 29.760 -2.681 -8.188 1.00 48.22 178 PRO A O 1
ATOM 1338 N N . GLY A 1 179 ? 29.061 -3.640 -6.282 1.00 54.81 179 GLY A N 1
ATOM 1339 C CA . GLY A 1 179 ? 28.518 -4.855 -6.910 1.00 54.81 179 GLY A CA 1
ATOM 1340 C C . GLY A 1 179 ? 29.452 -6.071 -6.940 1.00 54.81 179 GLY A C 1
ATOM 1341 O O . GLY A 1 179 ? 29.090 -7.099 -7.509 1.00 54.81 179 GLY A O 1
ATOM 1342 N N . THR A 1 180 ? 30.629 -6.007 -6.312 1.00 62.94 180 THR A N 1
ATOM 1343 C CA . THR A 1 180 ? 31.490 -7.192 -6.185 1.00 62.94 180 THR A CA 1
ATOM 1344 C C . THR A 1 180 ? 30.833 -8.230 -5.257 1.00 62.94 180 THR A C 1
ATOM 1346 O O . THR A 1 180 ? 30.557 -7.902 -4.101 1.00 62.94 180 THR A O 1
ATOM 1349 N N . PRO A 1 181 ? 30.598 -9.482 -5.698 1.00 56.94 181 PRO A N 1
ATOM 1350 C CA . PRO A 1 181 ? 29.957 -10.495 -4.863 1.00 56.94 181 PRO A CA 1
ATOM 1351 C C . PRO A 1 181 ? 30.797 -10.803 -3.616 1.00 56.94 181 PRO A C 1
ATOM 1353 O O . PRO A 1 181 ? 32.029 -10.848 -3.679 1.00 56.94 181 PRO A O 1
ATOM 1356 N N . MET A 1 182 ? 30.126 -11.062 -2.485 1.00 50.38 182 MET A N 1
ATOM 1357 C CA . MET A 1 182 ? 30.771 -11.323 -1.184 1.00 50.38 182 MET A CA 1
ATOM 1358 C C . MET A 1 182 ? 31.719 -12.542 -1.189 1.00 50.38 182 MET A C 1
ATOM 1360 O O . MET A 1 182 ? 32.530 -12.678 -0.281 1.00 50.38 182 MET A O 1
ATOM 1364 N N . GLY A 1 183 ? 31.667 -13.394 -2.222 1.00 53.88 183 GLY A N 1
ATOM 1365 C CA . GLY A 1 183 ? 32.557 -14.547 -2.413 1.00 53.88 183 GLY A CA 1
ATOM 1366 C C . GLY A 1 183 ? 33.702 -14.354 -3.419 1.00 53.88 183 GLY A C 1
ATOM 1367 O O . GLY A 1 183 ? 34.385 -15.324 -3.734 1.00 53.88 183 GLY A O 1
ATOM 1368 N N . ALA A 1 184 ? 33.910 -13.152 -3.971 1.00 52.31 184 ALA A N 1
ATOM 1369 C CA . ALA A 1 184 ? 35.007 -12.929 -4.915 1.00 52.31 184 ALA A CA 1
ATOM 1370 C C . ALA A 1 184 ? 36.368 -13.012 -4.199 1.00 52.31 184 ALA A C 1
ATOM 1372 O O . ALA A 1 184 ? 36.715 -12.131 -3.406 1.00 52.31 184 ALA A O 1
ATOM 1373 N N . VAL A 1 185 ? 37.133 -14.066 -4.494 1.00 49.78 185 VAL A N 1
ATOM 1374 C CA . VAL A 1 185 ? 38.533 -14.213 -4.075 1.00 49.78 185 VAL A CA 1
ATOM 1375 C C . VAL A 1 185 ? 39.379 -13.231 -4.886 1.00 49.78 185 VAL A C 1
ATOM 1377 O O . VAL A 1 185 ? 39.305 -13.218 -6.115 1.00 49.78 185 VAL A O 1
ATOM 1380 N N . ARG A 1 186 ? 40.167 -12.392 -4.207 1.00 57.16 186 ARG A N 1
ATOM 1381 C CA . ARG A 1 186 ? 41.145 -11.516 -4.864 1.00 57.16 186 ARG A CA 1
ATOM 1382 C C . ARG A 1 186 ? 42.298 -12.370 -5.366 1.00 57.16 186 ARG A C 1
ATOM 1384 O O . ARG A 1 186 ? 42.924 -13.073 -4.576 1.00 57.16 186 ARG A O 1
ATOM 1391 N N . ASP A 1 187 ? 42.583 -12.296 -6.658 1.00 50.06 187 ASP A N 1
ATOM 1392 C CA . ASP A 1 187 ? 43.851 -12.792 -7.175 1.00 50.06 187 ASP A CA 1
ATOM 1393 C C . ASP A 1 187 ? 44.958 -11.817 -6.743 1.00 50.06 187 ASP A C 1
ATOM 1395 O O . ASP A 1 187 ? 44.962 -10.651 -7.135 1.00 50.06 187 ASP A O 1
ATOM 1399 N N . LEU A 1 188 ? 45.880 -12.279 -5.895 1.00 50.62 188 LEU A N 1
ATOM 1400 C CA . LEU A 1 188 ? 46.992 -11.481 -5.361 1.00 50.62 188 LEU A CA 1
ATOM 1401 C C . LEU A 1 188 ? 48.115 -11.253 -6.390 1.00 50.62 188 LEU A C 1
ATOM 1403 O O . LEU A 1 188 ? 49.192 -10.781 -6.034 1.00 50.62 188 LEU A O 1
ATOM 1407 N N . SER A 1 189 ? 47.905 -11.590 -7.663 1.00 52.78 189 SER A N 1
ATOM 1408 C CA . SER A 1 189 ? 48.967 -11.582 -8.669 1.00 52.78 189 SER A CA 1
ATOM 1409 C C . SER A 1 189 ? 49.252 -10.224 -9.325 1.00 52.78 189 SER A C 1
ATOM 1411 O O . SER A 1 189 ? 50.237 -10.119 -10.056 1.00 52.78 189 SER A O 1
ATOM 1413 N N . GLY A 1 190 ? 48.463 -9.171 -9.066 1.00 43.47 190 GLY A N 1
ATOM 1414 C CA . GLY A 1 190 ? 48.815 -7.791 -9.445 1.00 43.47 190 GLY A CA 1
ATOM 1415 C C . GLY A 1 190 ? 49.192 -7.586 -10.923 1.00 43.47 190 GLY A C 1
ATOM 1416 O O . GLY A 1 190 ? 49.961 -6.681 -11.241 1.00 43.47 190 GLY A O 1
ATOM 1417 N N . ARG A 1 191 ? 48.691 -8.427 -11.836 1.00 35.34 191 ARG A N 1
ATOM 1418 C CA . ARG A 1 191 ? 48.866 -8.273 -13.285 1.00 35.34 191 ARG A CA 1
ATOM 1419 C C . ARG A 1 191 ? 47.521 -8.436 -13.962 1.00 35.34 191 ARG A C 1
ATOM 1421 O O . ARG A 1 191 ? 46.947 -9.523 -13.969 1.00 35.34 191 ARG A O 1
ATOM 1428 N N . GLU A 1 192 ? 47.054 -7.359 -14.584 1.00 45.41 192 GLU A N 1
ATOM 1429 C CA . GLU A 1 192 ? 45.985 -7.438 -15.568 1.00 45.41 192 GLU A CA 1
ATOM 1430 C C . GLU A 1 192 ? 46.354 -8.494 -16.613 1.00 45.41 192 GLU A C 1
ATOM 1432 O O . GLU A 1 192 ? 47.296 -8.352 -17.393 1.00 45.41 192 GLU A O 1
ATOM 1437 N N . SER A 1 193 ? 45.609 -9.591 -16.609 1.00 33.41 193 SER A N 1
ATOM 1438 C CA . SER A 1 193 ? 45.549 -10.492 -17.744 1.00 33.41 193 SER A CA 1
ATOM 1439 C C . SER A 1 193 ? 44.097 -10.889 -17.939 1.00 33.41 193 SER A C 1
ATOM 1441 O O . SER A 1 193 ? 43.540 -11.751 -17.263 1.00 33.41 193 SER A O 1
ATOM 1443 N N . PHE A 1 194 ? 43.475 -10.204 -18.895 1.00 48.81 194 PHE A N 1
ATOM 1444 C CA . PHE A 1 194 ? 42.265 -10.645 -19.565 1.00 48.81 194 PHE A CA 1
ATOM 1445 C C . PHE A 1 194 ? 42.539 -12.029 -20.170 1.00 48.81 194 PHE A C 1
ATOM 1447 O O . PHE A 1 194 ? 43.035 -12.166 -21.285 1.00 48.81 194 PHE A O 1
ATOM 1454 N N . SER A 1 195 ? 42.275 -13.072 -19.390 1.00 35.44 195 SER A N 1
ATOM 1455 C CA . SER A 1 195 ? 42.321 -14.459 -19.827 1.00 35.44 195 SER A CA 1
ATOM 1456 C C . SER A 1 195 ? 40.885 -14.937 -19.951 1.00 35.44 195 SER A C 1
ATOM 1458 O O . SER A 1 195 ? 40.324 -15.562 -19.051 1.00 35.44 195 SER A O 1
ATOM 1460 N N . TYR A 1 196 ? 40.279 -14.649 -21.103 1.00 39.56 196 TYR A N 1
ATOM 1461 C CA . TYR A 1 196 ? 39.173 -15.454 -21.605 1.00 39.56 196 TYR A CA 1
ATOM 1462 C C . TYR A 1 196 ? 39.732 -16.843 -21.941 1.00 39.56 196 TYR A C 1
ATOM 1464 O O . TYR A 1 196 ? 39.936 -17.198 -23.102 1.00 39.56 196 TYR A O 1
ATOM 1472 N N . ARG A 1 197 ? 40.030 -17.653 -20.919 1.00 30.44 197 ARG A N 1
ATOM 1473 C CA . ARG A 1 197 ? 40.188 -19.089 -21.114 1.00 30.44 197 ARG A CA 1
ATOM 1474 C C . ARG A 1 197 ? 38.789 -19.667 -21.144 1.00 30.44 197 ARG A C 1
ATOM 1476 O O . ARG A 1 197 ? 38.237 -20.083 -20.131 1.00 30.44 197 ARG A O 1
ATOM 1483 N N . SER A 1 198 ? 38.239 -19.641 -22.352 1.00 38.50 198 SER A N 1
ATOM 1484 C CA . SER A 1 198 ? 37.177 -20.520 -22.805 1.00 38.50 198 SER A CA 1
ATOM 1485 C C . SER A 1 198 ? 37.413 -21.917 -22.222 1.00 38.50 198 SER A C 1
ATOM 1487 O O . SER A 1 198 ? 38.260 -22.673 -22.698 1.00 38.50 198 SER A O 1
ATOM 1489 N N . THR A 1 199 ? 36.688 -22.270 -21.162 1.00 36.72 199 THR A N 1
ATOM 1490 C CA . THR A 1 199 ? 36.365 -23.669 -20.913 1.00 36.72 199 THR A CA 1
ATOM 1491 C C . THR A 1 199 ? 35.349 -24.018 -21.983 1.00 36.72 199 THR A C 1
ATOM 1493 O O . THR A 1 199 ? 34.138 -23.967 -21.793 1.00 36.72 199 THR A O 1
ATOM 1496 N N . ALA A 1 200 ? 35.875 -24.320 -23.168 1.00 32.19 200 ALA A N 1
ATOM 1497 C CA . ALA A 1 200 ? 35.188 -25.172 -24.101 1.00 32.19 200 ALA A CA 1
ATOM 1498 C C . ALA A 1 200 ? 34.863 -26.452 -23.326 1.00 32.19 200 ALA A C 1
ATOM 1500 O O . ALA A 1 200 ? 35.724 -27.311 -23.123 1.00 32.19 200 ALA A O 1
ATOM 1501 N N . ILE A 1 201 ? 33.619 -26.550 -22.856 1.00 34.84 201 ILE A N 1
ATOM 1502 C CA . ILE A 1 201 ? 32.978 -27.824 -22.570 1.00 34.84 201 ILE A CA 1
ATOM 1503 C C . ILE A 1 201 ? 32.950 -28.530 -23.923 1.00 34.84 201 ILE A C 1
ATOM 1505 O O . ILE A 1 201 ? 32.009 -28.421 -24.705 1.00 34.84 201 ILE A O 1
ATOM 1509 N N . THR A 1 202 ? 34.054 -29.197 -24.242 1.00 36.03 202 THR A N 1
ATOM 1510 C CA . THR A 1 202 ? 34.089 -30.236 -25.253 1.00 36.03 202 THR A CA 1
ATOM 1511 C C . THR A 1 202 ? 33.281 -31.374 -24.659 1.00 36.03 202 THR A C 1
ATOM 1513 O O . THR A 1 202 ? 33.781 -32.244 -23.947 1.00 36.03 202 THR A O 1
ATOM 1516 N N . SER A 1 203 ? 31.975 -31.322 -24.912 1.00 40.09 203 SER A N 1
ATOM 1517 C CA . SER A 1 203 ? 31.111 -32.485 -24.851 1.00 40.09 203 SER A CA 1
ATOM 1518 C C . SER A 1 203 ? 31.761 -33.546 -25.731 1.00 40.09 203 SER A C 1
ATOM 1520 O O . SER A 1 203 ? 31.723 -33.500 -26.954 1.00 40.09 203 SER A O 1
ATOM 1522 N N . THR A 1 204 ? 32.469 -34.470 -25.093 1.00 36.34 204 THR A N 1
ATOM 1523 C CA . THR A 1 204 ? 33.029 -35.634 -25.763 1.00 36.34 204 THR A CA 1
ATOM 1524 C C . THR A 1 204 ? 31.925 -36.686 -25.728 1.00 36.34 204 THR A C 1
ATOM 1526 O O . THR A 1 204 ? 31.640 -37.212 -24.651 1.00 36.34 204 THR A O 1
ATOM 1529 N N . PRO A 1 205 ? 31.256 -37.022 -26.846 1.00 45.38 205 PRO A N 1
ATOM 1530 C CA . PRO A 1 205 ? 30.158 -37.976 -26.835 1.00 45.38 205 PRO A CA 1
ATOM 1531 C C . PRO A 1 205 ? 30.726 -39.382 -27.027 1.00 45.38 205 PRO A C 1
ATOM 1533 O O . PRO A 1 205 ? 30.423 -40.050 -28.005 1.00 45.38 205 PRO A O 1
ATOM 1536 N N . ARG A 1 206 ? 31.640 -39.832 -26.163 1.00 45.50 206 ARG A N 1
ATOM 1537 C CA . ARG A 1 206 ? 32.241 -41.170 -26.287 1.00 45.50 206 ARG A CA 1
ATOM 1538 C C . ARG A 1 206 ? 32.685 -41.695 -24.930 1.00 45.50 206 ARG A C 1
ATOM 1540 O O . ARG A 1 206 ? 33.869 -41.629 -24.626 1.00 45.50 206 ARG A O 1
ATOM 1547 N N . ARG A 1 207 ? 31.737 -42.204 -24.132 1.00 42.62 207 ARG A N 1
ATOM 1548 C CA . ARG A 1 207 ? 31.977 -43.249 -23.101 1.00 42.62 207 ARG A CA 1
ATOM 1549 C C . ARG A 1 207 ? 30.735 -43.742 -22.340 1.00 42.62 207 ARG A C 1
ATOM 1551 O O . ARG A 1 207 ? 30.894 -44.502 -21.398 1.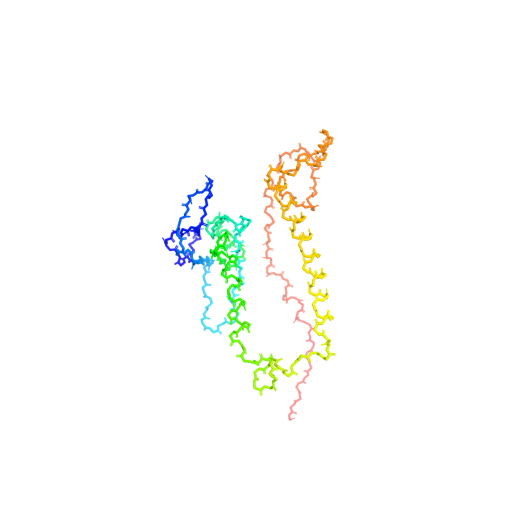00 42.62 207 ARG A O 1
ATOM 1558 N N . TRP A 1 208 ? 29.515 -43.412 -22.774 1.00 36.34 208 TRP A N 1
ATOM 1559 C CA . TRP A 1 208 ? 28.290 -43.979 -22.180 1.00 36.34 208 TRP A CA 1
ATOM 1560 C C . TRP A 1 208 ? 27.861 -45.339 -22.767 1.00 36.34 208 TRP A C 1
ATOM 1562 O O . TRP A 1 208 ? 27.080 -46.044 -22.142 1.00 36.34 208 TRP A O 1
ATOM 1572 N N . ASN A 1 209 ? 28.433 -45.775 -23.899 1.00 39.78 209 ASN A N 1
ATOM 1573 C CA . ASN A 1 209 ? 28.053 -47.044 -24.548 1.00 39.78 209 ASN A CA 1
ATOM 1574 C C . ASN A 1 209 ? 28.880 -48.273 -24.120 1.00 39.78 209 ASN A C 1
ATOM 1576 O O . ASN A 1 209 ? 28.616 -49.365 -24.605 1.00 39.78 209 ASN A O 1
ATOM 1580 N N . ALA A 1 210 ? 29.866 -48.135 -23.227 1.00 41.97 210 ALA A N 1
ATOM 1581 C CA . ALA A 1 210 ? 30.739 -49.251 -22.829 1.00 41.97 210 ALA A CA 1
ATOM 1582 C C . ALA A 1 210 ? 30.395 -49.867 -21.458 1.00 41.97 210 ALA A C 1
ATOM 1584 O O . ALA A 1 210 ? 31.112 -50.743 -20.989 1.00 41.97 210 ALA A O 1
ATOM 1585 N N . MET A 1 211 ? 29.305 -49.427 -20.815 1.00 36.16 211 MET A N 1
ATOM 1586 C CA . MET A 1 211 ? 28.876 -49.926 -19.498 1.00 36.16 211 MET A CA 1
ATOM 1587 C C . MET A 1 211 ? 27.458 -50.528 -19.504 1.00 36.16 211 MET A C 1
ATOM 1589 O O . MET A 1 211 ? 26.867 -50.734 -18.451 1.00 36.16 211 MET A O 1
ATOM 1593 N N . MET A 1 212 ? 26.917 -50.843 -20.691 1.00 37.50 212 MET A N 1
ATOM 1594 C CA . MET A 1 212 ? 25.628 -51.537 -20.875 1.00 37.50 212 MET A CA 1
ATOM 1595 C C . MET A 1 212 ? 25.751 -52.847 -21.684 1.00 37.50 212 MET A C 1
ATOM 1597 O O . MET A 1 212 ? 24.771 -53.311 -22.256 1.00 37.50 212 MET A O 1
ATOM 1601 N N . THR A 1 213 ? 26.937 -53.465 -21.753 1.00 43.53 213 THR A N 1
ATOM 1602 C CA . THR A 1 213 ? 27.165 -54.714 -22.519 1.00 43.53 213 THR A CA 1
ATOM 1603 C C . THR A 1 213 ? 27.583 -55.917 -21.673 1.00 43.53 213 THR A C 1
ATOM 1605 O O . THR A 1 213 ? 28.176 -56.859 -22.186 1.00 43.53 213 THR A O 1
ATOM 1608 N N . SER A 1 214 ? 27.247 -55.944 -20.384 1.00 42.12 214 SER A N 1
ATOM 1609 C CA . SER A 1 214 ? 27.404 -57.151 -19.563 1.00 42.12 214 SER A CA 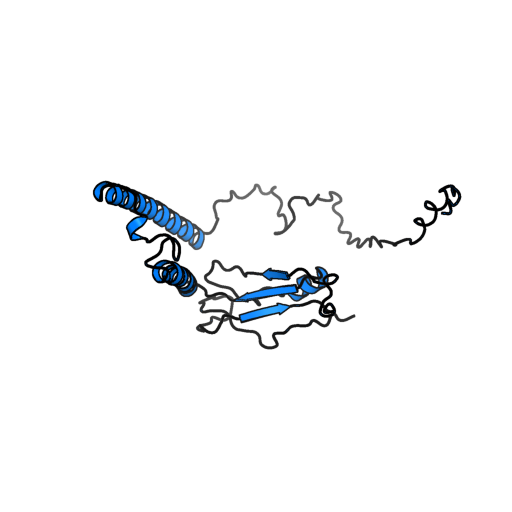1
ATOM 1610 C C . SER A 1 214 ? 26.213 -57.348 -18.627 1.00 42.12 214 SER A C 1
ATOM 1612 O O . SER A 1 214 ? 26.333 -57.228 -17.410 1.00 42.12 214 SER A O 1
ATOM 1614 N N . LEU A 1 215 ? 25.049 -57.645 -19.199 1.00 44.84 215 LEU A N 1
ATOM 1615 C CA . LEU A 1 215 ? 23.990 -58.335 -18.472 1.00 44.84 215 LEU A CA 1
ATOM 1616 C C . LEU A 1 215 ? 23.835 -59.718 -19.114 1.00 44.84 215 LEU A C 1
ATOM 1618 O O . LEU A 1 215 ? 23.611 -59.791 -20.325 1.00 44.84 215 LEU A O 1
ATOM 1622 N N . PRO A 1 216 ? 24.010 -60.813 -18.358 1.00 39.88 216 PRO A N 1
ATOM 1623 C CA . PRO A 1 216 ? 23.807 -62.149 -18.890 1.00 39.88 216 PRO A CA 1
ATOM 1624 C C . PRO A 1 216 ? 22.319 -62.368 -19.186 1.00 39.88 216 PRO A C 1
ATOM 1626 O O . PRO A 1 216 ? 21.452 -62.120 -18.350 1.00 39.88 216 PRO A O 1
ATOM 1629 N N . SER A 1 217 ? 22.030 -62.843 -20.395 1.00 47.50 217 SER A N 1
ATOM 1630 C CA . SER A 1 217 ? 20.709 -63.295 -20.824 1.00 47.50 217 SER A CA 1
ATOM 1631 C C . SER A 1 217 ? 20.296 -64.548 -20.044 1.00 47.50 217 SER A C 1
ATOM 1633 O O . SER A 1 217 ? 20.942 -65.588 -20.184 1.00 47.50 217 SER A O 1
ATOM 1635 N N . SER A 1 218 ? 19.218 -64.473 -19.259 1.00 45.94 218 SER A N 1
ATOM 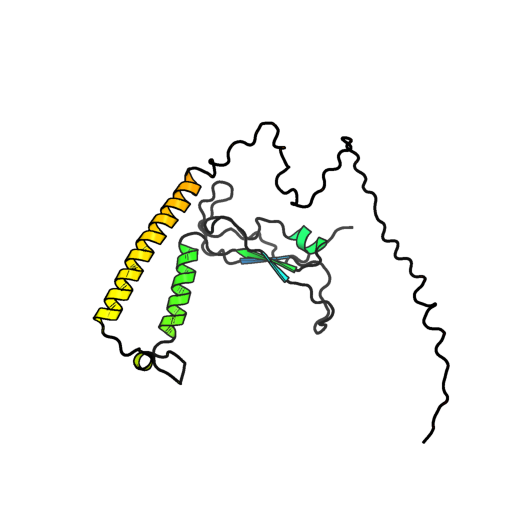1636 C CA . SER A 1 218 ? 18.482 -65.663 -18.803 1.00 45.94 218 SER A CA 1
ATOM 1637 C C . SER A 1 218 ? 17.335 -65.986 -19.767 1.00 45.94 218 SER A C 1
ATOM 1639 O O . SER A 1 218 ? 16.760 -65.063 -20.350 1.00 45.94 218 SER A O 1
ATOM 1641 N N . PRO A 1 219 ? 17.035 -67.279 -19.982 1.00 47.62 219 PRO A N 1
ATOM 1642 C CA . PRO A 1 219 ? 16.189 -67.732 -21.073 1.00 47.62 219 PRO A CA 1
ATOM 1643 C C . PRO A 1 219 ? 14.699 -67.528 -20.797 1.00 47.62 219 PRO A C 1
ATOM 1645 O O . PRO A 1 219 ? 14.240 -67.477 -19.658 1.00 47.62 219 PRO A O 1
ATOM 1648 N N . ALA A 1 220 ? 13.969 -67.439 -21.905 1.00 43.12 220 ALA A N 1
ATOM 1649 C CA . ALA A 1 220 ? 12.524 -67.361 -21.995 1.00 43.12 220 ALA A CA 1
ATOM 1650 C C . ALA A 1 220 ? 11.814 -68.475 -21.207 1.00 43.12 220 ALA A C 1
ATOM 1652 O O . ALA A 1 220 ? 12.177 -69.646 -21.314 1.00 43.12 220 ALA A O 1
ATOM 1653 N N . ALA A 1 221 ? 10.750 -68.101 -20.497 1.00 37.88 221 ALA A N 1
ATOM 1654 C CA . ALA A 1 221 ? 9.701 -69.020 -20.085 1.00 37.88 221 ALA A CA 1
ATOM 1655 C C . ALA A 1 221 ? 8.424 -68.664 -20.853 1.00 37.88 221 ALA A C 1
ATOM 1657 O O . ALA A 1 221 ? 7.886 -67.563 -20.750 1.00 37.88 221 ALA A O 1
ATOM 1658 N N . THR A 1 222 ? 8.031 -69.619 -21.681 1.00 41.06 222 THR A N 1
ATOM 1659 C CA . THR A 1 222 ? 6.789 -69.726 -22.438 1.00 41.06 222 THR A CA 1
ATOM 1660 C C . THR A 1 222 ? 5.667 -70.238 -21.523 1.00 41.06 222 THR A C 1
ATOM 1662 O O . THR A 1 222 ? 5.953 -71.045 -20.637 1.00 41.06 222 THR A O 1
ATOM 1665 N N . CYS A 1 223 ? 4.425 -69.884 -21.878 1.00 35.66 223 CYS A N 1
ATOM 1666 C CA . CYS A 1 223 ? 3.112 -70.292 -21.335 1.00 35.66 223 CYS A CA 1
ATOM 1667 C C . CYS A 1 223 ? 2.506 -69.357 -20.286 1.00 35.66 223 CYS A C 1
ATOM 1669 O O . CYS A 1 223 ? 3.061 -69.242 -19.175 1.00 35.66 223 CYS A O 1
#

pLDDT: mean 75.25, std 21.13, range [30.44, 98.5]